Protein AF-A0A370UA89-F1 (afdb_monomer_lite)

Sequence (191 aa):
MSTHLAELIDRWETGAISFSEAEALINMLVREVKPLDIEKVSLSEAFKQARAARGETLDVAAKAIGVSKPHLHSIESGKSSNPAIKTVVQAAMHYGVSIEVLAGLKEMTGRVNPSVNTGCVVKLPSPENMQRVETGAVQFGDDWPGVFIRGDNAAHYSMAIDGLLRGEIDPIALGVLSGLNELLKSCDVRT

Secondary structure (DSSP, 8-state):
-HHHHHHHHHHHHTTSS-HHHHHHHHHHHHTTS---------HHHHHHHHHHHTT--HHHHHHHHTS-HHHHHHHHTTS-S---HHHHHHHHHHHT--HHHHTTSS---S-------TT--PPPPPPTTPPPPPSEEE--TTSPPEEE--HHHHHHHHHHHHHHHHT---HHHHHHHHHHHHHHHTT----

Foldseek 3Di:
DPPVVVVLVVCVVVVVDDPVRSVVVVVVVCVVVDPPPLPQQALLRLLVVLCVVVVHDLCRLCVQLVHDSVVNVCSNVVVCSDDDPSSLVSSCLVSLHDSCSSNSVDPPDDDRPRDPVVPDDDDDDDDPPDDDDAFAWDDDDPDQIDTDHDPVLVVLLVVLVVCVVVVHHDPVSVVSVVVVVVRGVVRPPVD

pLDDT: mean 82.56, std 15.32, range [36.06, 97.19]

Organism: NCBI:txid2213058

InterPro domains:
  IPR001387 Cro/C1-type, helix-turn-helix domain [PS50943] (47-102)
  IPR001387 Cro/C1-type, helix-turn-helix domain [SM00530] (46-102)
  IPR001387 Cro/C1-type, helix-turn-helix domain [cd00093] (44-102)
  IPR010982 Lambda repressor-like, DNA-binding domain superfamily [G3DSA:1.10.260.40] (36-107)
  IPR010982 Lambda repressor-like, DNA-binding domain superfamily [SSF47413] (41-105)

Structure (mmCIF, N/CA/C/O backbone):
data_AF-A0A370UA89-F1
#
_entry.id   AF-A0A370UA89-F1
#
loop_
_atom_site.group_PDB
_atom_site.id
_atom_site.type_symbol
_atom_site.label_atom_id
_atom_site.label_alt_id
_atom_site.label_comp_id
_atom_site.label_asym_id
_atom_site.label_entity_id
_atom_site.label_seq_id
_atom_site.pdbx_PDB_ins_code
_atom_site.Cartn_x
_atom_site.Cartn_y
_atom_site.Cartn_z
_atom_site.occupancy
_atom_site.B_iso_or_equiv
_atom_site.auth_seq_id
_atom_site.auth_comp_id
_atom_site.auth_asym_id
_atom_site.auth_atom_id
_atom_site.pdbx_PDB_model_num
ATOM 1 N N . MET A 1 1 ? 20.127 22.987 -13.422 1.00 52.62 1 MET A N 1
ATOM 2 C CA . MET A 1 1 ? 20.758 21.822 -12.758 1.00 52.62 1 MET A CA 1
ATOM 3 C C . MET A 1 1 ? 21.136 20.680 -13.704 1.00 52.62 1 MET A C 1
ATOM 5 O O . MET A 1 1 ? 22.113 20.012 -13.415 1.00 52.62 1 MET A O 1
ATOM 9 N N . SER A 1 2 ? 20.434 20.447 -14.823 1.00 58.06 2 SER A N 1
ATOM 10 C CA . SER A 1 2 ? 20.683 19.275 -15.690 1.00 58.06 2 SER A CA 1
ATOM 11 C C . SER A 1 2 ? 21.996 19.312 -16.502 1.00 58.06 2 SER A C 1
ATOM 13 O O . SER A 1 2 ? 22.599 18.263 -16.694 1.00 58.06 2 SER A O 1
ATOM 15 N N . THR A 1 3 ? 22.489 20.481 -16.926 1.00 72.12 3 THR A N 1
ATOM 16 C CA . THR A 1 3 ? 23.644 20.568 -17.848 1.00 72.12 3 THR A CA 1
ATOM 17 C C . THR A 1 3 ? 24.995 20.276 -17.186 1.00 72.12 3 THR A C 1
ATOM 19 O O . THR A 1 3 ? 25.830 19.599 -17.773 1.00 72.12 3 THR A O 1
ATOM 22 N N . HIS A 1 4 ? 25.203 20.720 -15.941 1.00 74.31 4 HIS A N 1
ATOM 23 C CA . HIS A 1 4 ? 26.483 20.524 -15.245 1.00 74.31 4 HIS A CA 1
ATOM 24 C C . HIS A 1 4 ? 26.730 19.081 -14.803 1.00 74.31 4 HIS A C 1
ATOM 26 O O . HIS A 1 4 ? 27.878 18.653 -14.772 1.00 74.31 4 HIS A O 1
ATOM 32 N N . LEU A 1 5 ? 25.676 18.324 -14.483 1.00 73.06 5 LEU A N 1
ATOM 33 C CA . LEU A 1 5 ? 25.814 16.906 -14.139 1.00 73.06 5 LEU A CA 1
ATOM 34 C C . LEU A 1 5 ? 26.168 16.066 -15.368 1.00 73.06 5 LEU A C 1
ATOM 36 O O . LEU A 1 5 ? 27.017 15.190 -15.266 1.00 73.06 5 LEU A O 1
ATOM 40 N N . ALA A 1 6 ? 25.578 16.372 -16.527 1.00 80.19 6 ALA A N 1
ATOM 41 C CA . ALA A 1 6 ? 25.897 15.684 -17.776 1.00 80.19 6 ALA A CA 1
ATOM 42 C C . ALA A 1 6 ? 27.368 15.883 -18.182 1.00 80.19 6 ALA A C 1
ATOM 44 O O . ALA A 1 6 ? 28.043 14.925 -18.539 1.00 80.19 6 ALA A O 1
ATOM 45 N N . GLU A 1 7 ? 27.886 17.106 -18.049 1.00 83.00 7 GLU A N 1
ATOM 46 C CA . GLU A 1 7 ? 29.290 17.422 -18.342 1.00 83.00 7 GLU A CA 1
ATOM 47 C C . GLU A 1 7 ? 30.267 16.754 -17.355 1.00 83.00 7 GLU A C 1
ATOM 49 O O . GLU A 1 7 ? 31.358 16.334 -17.731 1.00 83.00 7 GLU A O 1
ATOM 54 N N . LEU A 1 8 ? 29.878 16.616 -16.084 1.00 81.88 8 LEU A N 1
ATOM 55 C CA . LEU A 1 8 ? 30.673 15.914 -15.069 1.00 81.88 8 LEU A CA 1
ATOM 56 C C . LEU A 1 8 ? 30.735 14.404 -15.315 1.00 81.88 8 LEU A C 1
ATOM 58 O O . LEU A 1 8 ? 31.798 13.810 -15.143 1.00 81.88 8 LEU A O 1
ATOM 62 N N . ILE A 1 9 ? 29.612 13.806 -15.721 1.00 81.56 9 ILE A N 1
ATOM 63 C CA . ILE A 1 9 ? 29.522 12.382 -16.059 1.00 81.56 9 ILE A CA 1
ATOM 64 C C . ILE A 1 9 ? 30.395 12.081 -17.281 1.00 81.56 9 ILE A C 1
ATOM 66 O O . ILE A 1 9 ? 31.243 11.198 -17.201 1.00 81.56 9 ILE A O 1
ATOM 70 N N . ASP A 1 10 ? 30.287 12.875 -18.349 1.00 87.81 10 ASP A N 1
ATOM 71 C CA . ASP A 1 10 ? 31.101 12.717 -19.565 1.00 87.81 10 ASP A CA 1
ATOM 72 C C . ASP A 1 10 ? 32.611 12.812 -19.271 1.00 87.81 10 ASP A C 1
ATOM 74 O O . ASP A 1 10 ? 33.422 11.998 -19.720 1.00 87.81 10 ASP A O 1
ATOM 78 N N . ARG A 1 11 ? 33.011 13.758 -18.415 1.00 88.19 11 ARG A N 1
ATOM 79 C CA . ARG A 1 11 ? 34.411 13.911 -17.992 1.00 88.19 11 ARG A CA 1
ATOM 80 C C . ARG A 1 11 ? 34.915 12.755 -17.128 1.00 88.19 11 ARG A C 1
ATOM 82 O O . ARG A 1 11 ? 36.107 12.451 -17.169 1.00 88.19 11 ARG A O 1
ATOM 89 N N . TRP A 1 12 ? 34.050 12.128 -16.336 1.00 83.69 12 TRP A N 1
ATOM 90 C CA . TRP A 1 12 ? 34.411 10.942 -15.561 1.00 83.69 12 TRP A CA 1
ATOM 91 C C . TRP A 1 12 ? 34.522 9.701 -16.455 1.00 83.69 12 TRP A C 1
ATOM 93 O O . TRP A 1 12 ? 35.508 8.972 -16.360 1.00 83.69 12 TRP A O 1
ATOM 103 N N . GLU A 1 13 ? 33.580 9.506 -17.381 1.00 84.56 13 GLU A N 1
ATOM 104 C CA . GLU A 1 13 ? 33.569 8.382 -18.329 1.00 84.56 13 GLU A CA 1
ATOM 105 C C . GLU A 1 13 ? 34.758 8.415 -19.299 1.00 84.56 13 GLU A C 1
ATOM 107 O O . GLU A 1 13 ? 35.323 7.375 -19.637 1.00 84.56 13 GLU A O 1
ATOM 112 N N . THR A 1 14 ? 35.202 9.611 -19.692 1.00 89.94 14 THR A N 1
ATOM 113 C CA . THR A 1 14 ? 36.412 9.809 -20.509 1.00 89.94 14 THR A CA 1
ATOM 114 C C . THR A 1 14 ? 37.717 9.727 -19.705 1.00 89.94 14 THR A C 1
ATOM 116 O O . THR A 1 14 ? 38.801 9.819 -20.283 1.00 89.94 14 THR A O 1
ATOM 119 N N . GLY A 1 15 ? 37.642 9.552 -18.379 1.00 87.25 15 GLY A N 1
ATOM 120 C CA . GLY A 1 15 ? 38.803 9.498 -17.486 1.00 87.25 15 GLY A CA 1
ATOM 121 C C . GLY A 1 15 ? 39.525 10.838 -17.316 1.00 87.25 15 GLY A C 1
ATOM 122 O O . GLY A 1 15 ? 40.642 10.873 -16.801 1.00 87.25 15 GLY A O 1
ATOM 123 N N . ALA A 1 16 ? 38.907 11.943 -17.742 1.00 88.38 16 ALA A N 1
ATOM 124 C CA . ALA A 1 16 ? 39.470 13.288 -17.650 1.00 88.38 16 ALA A CA 1
ATOM 125 C C . ALA A 1 16 ? 39.501 13.833 -16.210 1.00 88.38 16 ALA A C 1
ATOM 127 O O . ALA A 1 16 ? 40.162 14.839 -15.951 1.00 88.38 16 ALA A O 1
ATOM 128 N N . ILE A 1 17 ? 38.782 13.191 -15.286 1.00 88.25 17 ILE A N 1
ATOM 129 C CA . ILE A 1 17 ? 38.827 13.456 -13.846 1.00 88.25 17 ILE A CA 1
ATOM 130 C C . ILE A 1 17 ? 38.858 12.140 -13.068 1.00 88.25 17 ILE A C 1
ATOM 132 O O . ILE A 1 17 ? 38.242 11.145 -13.454 1.00 88.25 17 ILE A O 1
ATOM 136 N N . SER A 1 18 ? 39.560 12.140 -11.942 1.00 89.12 18 SER A N 1
ATOM 137 C CA . SER A 1 18 ? 39.561 11.021 -11.001 1.00 89.12 18 SER A CA 1
ATOM 138 C C . SER A 1 18 ? 38.256 10.950 -10.202 1.00 89.12 18 SER A C 1
ATOM 140 O O . SER A 1 18 ? 37.532 11.936 -10.053 1.00 89.12 18 SER A O 1
ATOM 142 N N . PHE A 1 19 ? 37.975 9.783 -9.616 1.00 80.75 19 PHE A N 1
ATOM 143 C CA . PHE A 1 19 ? 36.816 9.592 -8.738 1.00 80.75 19 PHE A CA 1
ATOM 144 C C . PHE A 1 19 ? 36.805 10.583 -7.558 1.00 80.75 19 PHE A C 1
ATOM 146 O O . PHE A 1 19 ? 35.768 11.170 -7.265 1.00 80.75 19 PHE A O 1
ATOM 153 N N . SER A 1 20 ? 37.964 10.850 -6.942 1.00 80.19 20 SER A N 1
ATOM 154 C CA . SER A 1 20 ? 38.088 11.827 -5.849 1.00 80.19 20 SER A CA 1
ATOM 155 C C . SER A 1 20 ? 37.797 13.266 -6.287 1.00 80.19 20 SER A C 1
ATOM 157 O O . SER A 1 20 ? 37.260 14.053 -5.511 1.00 80.19 20 SER A O 1
ATOM 159 N N . GLU A 1 21 ? 38.130 13.625 -7.529 1.00 84.44 21 GLU A N 1
ATOM 160 C CA . GLU A 1 21 ? 37.831 14.951 -8.083 1.00 84.44 21 GLU A CA 1
ATOM 161 C C . GLU A 1 21 ? 36.351 15.084 -8.453 1.00 84.44 21 GLU A C 1
ATOM 163 O O . GLU A 1 21 ? 35.743 16.116 -8.168 1.00 84.44 21 GLU A O 1
ATOM 168 N N . ALA A 1 22 ? 35.749 14.034 -9.022 1.00 82.62 22 ALA A N 1
ATOM 169 C CA . ALA A 1 22 ? 34.313 13.983 -9.279 1.00 82.62 22 ALA A CA 1
ATOM 170 C C . ALA A 1 22 ? 33.512 14.099 -7.971 1.00 82.62 22 ALA A C 1
ATOM 172 O O . ALA A 1 22 ? 32.593 14.911 -7.880 1.00 82.62 22 ALA A O 1
ATOM 173 N N . GLU A 1 23 ? 33.909 13.365 -6.928 1.00 80.75 23 GLU A N 1
ATOM 174 C CA . GLU A 1 23 ? 33.292 13.421 -5.601 1.00 80.75 23 GLU A CA 1
ATOM 175 C C . GLU A 1 23 ? 33.421 14.816 -4.967 1.00 80.75 23 GLU A C 1
ATOM 177 O O . GLU A 1 23 ? 32.450 15.346 -4.422 1.00 80.75 23 GLU A O 1
ATOM 182 N N . ALA A 1 24 ? 34.584 15.465 -5.084 1.00 82.75 24 ALA A N 1
ATOM 183 C CA . ALA A 1 24 ? 34.781 16.828 -4.593 1.00 82.75 24 ALA A CA 1
ATOM 184 C C . ALA A 1 24 ? 33.897 17.853 -5.328 1.00 82.75 24 ALA A C 1
ATOM 186 O O . ALA A 1 24 ? 33.311 18.726 -4.686 1.00 82.75 24 ALA A O 1
ATOM 187 N N . LEU A 1 25 ? 33.763 17.736 -6.654 1.00 80.38 25 LEU A N 1
ATOM 188 C CA . LEU A 1 25 ? 32.932 18.623 -7.475 1.00 80.38 25 LEU A CA 1
ATOM 189 C C . LEU A 1 25 ? 31.437 18.411 -7.233 1.00 80.38 25 LEU A C 1
ATOM 191 O O . LEU A 1 25 ? 30.695 19.387 -7.129 1.00 80.38 25 LEU A O 1
ATOM 195 N N . ILE A 1 26 ? 31.001 17.160 -7.073 1.00 79.81 26 ILE A N 1
ATOM 196 C CA . ILE A 1 26 ? 29.630 16.823 -6.676 1.00 79.81 26 ILE A CA 1
ATOM 197 C C . ILE A 1 26 ? 29.342 17.410 -5.296 1.00 79.81 26 ILE A C 1
ATOM 199 O O . ILE A 1 26 ? 28.365 18.133 -5.136 1.00 79.81 26 ILE A O 1
ATOM 203 N N . ASN A 1 27 ? 30.221 17.196 -4.316 1.00 75.56 27 ASN A N 1
ATOM 204 C CA . ASN A 1 27 ? 30.057 17.762 -2.978 1.00 75.56 27 ASN A CA 1
ATOM 205 C C . ASN A 1 27 ? 30.076 19.298 -2.983 1.00 75.56 27 ASN A C 1
ATOM 207 O O . ASN A 1 27 ? 29.393 19.919 -2.175 1.00 75.56 27 ASN A O 1
ATOM 211 N N . MET A 1 28 ? 30.814 19.932 -3.896 1.00 75.56 28 MET A N 1
ATOM 212 C CA . MET A 1 28 ? 30.801 21.385 -4.079 1.00 75.56 28 MET A CA 1
ATOM 213 C C . MET A 1 28 ? 29.489 21.883 -4.706 1.00 75.56 28 MET A C 1
ATOM 215 O O . MET A 1 28 ? 28.940 22.873 -4.234 1.00 75.56 28 MET A O 1
ATOM 219 N N . LEU A 1 29 ? 28.957 21.189 -5.715 1.00 70.06 29 LEU A N 1
ATOM 220 C CA . LEU A 1 29 ? 27.660 21.496 -6.336 1.00 70.06 29 LEU A CA 1
ATOM 221 C C . LEU A 1 29 ? 26.487 21.248 -5.377 1.00 70.06 29 LEU A C 1
ATOM 223 O O . LEU A 1 29 ? 25.501 21.978 -5.390 1.00 70.06 29 LEU A O 1
ATOM 227 N N . VAL A 1 30 ? 26.606 20.237 -4.517 1.00 67.44 30 VAL A N 1
ATOM 228 C CA . VAL A 1 30 ? 25.610 19.883 -3.499 1.00 67.44 30 VAL A CA 1
ATOM 229 C C . VAL A 1 30 ? 25.671 20.829 -2.291 1.00 67.44 30 VAL A C 1
ATOM 231 O O . VAL A 1 30 ? 24.677 20.960 -1.585 1.00 67.44 30 VAL A O 1
ATOM 234 N N . ARG A 1 31 ? 26.771 21.566 -2.071 1.00 58.00 31 ARG A N 1
ATOM 235 C CA . ARG A 1 31 ? 26.919 22.523 -0.951 1.00 58.00 31 ARG A CA 1
ATOM 236 C C . ARG A 1 31 ? 25.995 23.751 -1.009 1.00 58.00 31 ARG A C 1
ATOM 238 O O . ARG A 1 31 ? 25.933 24.471 -0.016 1.00 58.00 31 ARG A O 1
ATOM 245 N N . GLU A 1 32 ? 25.246 23.976 -2.092 1.00 47.38 32 GLU A N 1
ATOM 246 C CA . GLU A 1 32 ? 24.123 24.936 -2.098 1.00 47.38 32 GLU A CA 1
ATOM 247 C C . GLU A 1 32 ? 22.795 24.346 -1.596 1.00 47.38 32 GLU A C 1
ATOM 249 O O . GLU A 1 32 ? 21.850 25.086 -1.315 1.00 47.38 32 GLU A O 1
ATOM 254 N N . VAL A 1 33 ? 22.715 23.030 -1.392 1.00 47.84 33 VAL A N 1
ATOM 255 C CA . VAL A 1 33 ? 21.629 22.432 -0.618 1.00 47.84 33 VAL A CA 1
ATOM 256 C C . VAL A 1 33 ? 22.020 22.582 0.843 1.00 47.84 33 VAL A C 1
ATOM 258 O O . VAL A 1 33 ? 22.776 21.775 1.388 1.00 47.84 33 VAL A O 1
ATOM 261 N N . LYS A 1 34 ? 21.529 23.655 1.479 1.00 40.66 34 LYS A N 1
ATOM 262 C CA . LYS A 1 34 ? 21.517 23.751 2.944 1.00 40.66 34 LYS A CA 1
ATOM 263 C C . LYS A 1 34 ? 21.097 22.380 3.491 1.00 40.66 34 LYS A C 1
ATOM 265 O O . LYS A 1 34 ? 20.083 21.863 3.011 1.00 40.66 34 LYS A O 1
ATOM 270 N N . PRO A 1 35 ? 21.826 21.783 4.454 1.00 36.38 35 PRO A N 1
ATOM 271 C CA . PRO A 1 35 ? 21.267 20.662 5.193 1.00 36.38 35 PRO A CA 1
ATOM 272 C C . PRO A 1 35 ? 19.891 21.123 5.662 1.00 36.38 35 PRO A C 1
ATOM 274 O O . PRO A 1 35 ? 19.780 22.220 6.210 1.00 36.38 35 PRO A O 1
ATOM 277 N N . LEU A 1 36 ? 18.846 20.368 5.317 1.00 36.06 36 LEU A N 1
ATOM 278 C CA . LEU A 1 36 ? 17.498 20.668 5.777 1.00 36.06 36 LEU A CA 1
ATOM 279 C C . LEU A 1 36 ? 17.596 20.753 7.297 1.00 36.06 36 LEU A C 1
ATOM 281 O O . LEU A 1 36 ? 17.824 19.740 7.961 1.00 36.06 36 LEU A O 1
ATOM 285 N N . ASP A 1 37 ? 17.499 21.971 7.828 1.00 40.72 37 ASP A N 1
ATOM 286 C CA . ASP A 1 37 ? 17.127 22.187 9.211 1.00 40.72 37 ASP A CA 1
ATOM 287 C C . ASP A 1 37 ? 15.786 21.471 9.334 1.00 40.72 37 ASP A C 1
ATOM 289 O O . ASP A 1 37 ? 14.768 21.975 8.864 1.00 40.72 37 ASP A O 1
ATOM 293 N N . ILE A 1 38 ? 15.811 20.230 9.830 1.00 40.78 38 ILE A N 1
ATOM 294 C CA . ILE A 1 38 ? 14.610 19.456 10.117 1.00 40.78 38 ILE A CA 1
ATOM 295 C C . ILE A 1 38 ? 13.901 20.280 11.180 1.00 40.78 38 ILE A C 1
ATOM 297 O O . ILE A 1 38 ? 14.239 20.197 12.366 1.00 40.78 38 ILE A O 1
ATOM 301 N N . GLU A 1 39 ? 12.978 21.139 10.757 1.00 47.38 39 GLU A N 1
ATOM 302 C CA . GLU A 1 39 ? 12.146 21.903 11.662 1.00 47.38 39 GLU A CA 1
ATOM 303 C C . GLU A 1 39 ? 11.204 20.882 12.290 1.00 47.38 39 GLU A C 1
ATOM 305 O O . GLU A 1 39 ? 10.161 20.509 11.757 1.00 47.38 39 GLU A O 1
ATOM 310 N N . LYS A 1 40 ? 11.697 20.304 13.385 1.00 55.59 40 LYS A N 1
ATOM 311 C CA . LYS A 1 40 ? 11.108 19.218 14.145 1.00 55.59 40 LYS A CA 1
ATOM 312 C C . LYS A 1 40 ? 9.685 19.621 14.519 1.00 55.59 40 LYS A C 1
ATOM 314 O O . LYS A 1 40 ? 9.484 20.357 15.485 1.00 55.59 40 LYS A O 1
ATOM 319 N N . VAL A 1 41 ? 8.700 19.179 13.739 1.00 70.25 41 VAL A N 1
ATOM 320 C CA . VAL A 1 41 ? 7.294 19.492 13.998 1.00 70.25 41 VAL A CA 1
ATOM 321 C C . VAL A 1 41 ? 6.971 18.978 15.398 1.00 70.25 41 VAL A C 1
ATOM 323 O O . VAL A 1 41 ? 7.212 17.814 15.709 1.00 70.25 41 VAL A O 1
ATOM 326 N N . SER A 1 42 ? 6.498 19.850 16.287 1.00 83.12 42 SER A N 1
ATOM 327 C CA . SER A 1 42 ? 6.201 19.450 17.663 1.00 83.12 42 SER A CA 1
ATOM 328 C C . SER A 1 42 ? 5.129 18.356 17.681 1.00 83.12 42 SER A C 1
ATOM 330 O O . SER A 1 42 ? 4.282 18.298 16.792 1.00 83.12 42 SER A O 1
ATOM 332 N N . LEU A 1 43 ? 5.115 17.506 18.714 1.00 84.75 43 LEU A N 1
ATOM 333 C CA . LEU A 1 43 ? 4.122 16.428 18.838 1.00 84.75 43 LEU A CA 1
ATOM 334 C C . LEU A 1 43 ? 2.682 16.947 18.682 1.00 84.75 43 LEU A C 1
ATOM 336 O O . LEU A 1 43 ? 1.859 16.329 18.012 1.00 84.75 43 LEU A O 1
ATOM 340 N N . SER A 1 44 ? 2.383 18.112 19.258 1.00 87.81 44 SER A N 1
ATOM 341 C CA . SER A 1 44 ? 1.077 18.763 19.133 1.00 87.81 44 SER A CA 1
ATOM 342 C C . SER A 1 44 ? 0.722 19.100 17.686 1.00 87.81 44 SER A C 1
ATOM 344 O O . SER A 1 44 ? -0.405 18.865 17.247 1.00 87.81 44 SER A O 1
ATOM 346 N N . GLU A 1 45 ? 1.692 19.615 16.933 1.00 87.31 45 GLU A N 1
ATOM 347 C CA . GLU A 1 45 ? 1.495 19.997 15.541 1.00 87.31 45 GLU A CA 1
ATOM 348 C C . GLU A 1 45 ? 1.421 18.756 14.637 1.00 87.31 45 GLU A C 1
ATOM 350 O O . GLU A 1 45 ? 0.570 18.701 13.754 1.00 87.31 45 GLU A O 1
ATOM 355 N N . ALA A 1 46 ? 2.189 17.700 14.927 1.00 86.94 46 ALA A N 1
ATOM 356 C CA . ALA A 1 46 ? 2.115 16.432 14.203 1.00 86.94 46 ALA A CA 1
ATOM 357 C C . ALA A 1 46 ? 0.728 15.775 14.327 1.00 86.94 46 ALA A C 1
ATOM 359 O O . ALA A 1 46 ? 0.155 15.339 13.328 1.00 86.94 46 ALA A O 1
ATOM 360 N N . PHE A 1 47 ? 0.134 15.765 15.528 1.00 90.12 47 PHE A N 1
ATOM 361 C CA . PHE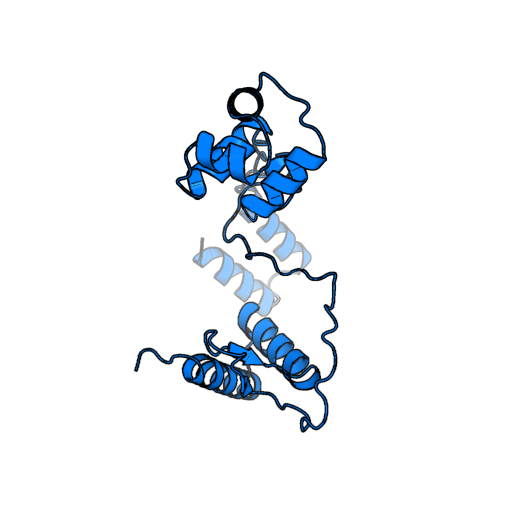 A 1 47 ? -1.239 15.283 15.735 1.00 90.12 47 PHE A CA 1
ATOM 362 C C . PHE A 1 47 ? -2.261 16.094 14.930 1.00 90.12 47 PHE A C 1
ATOM 364 O O . PHE A 1 47 ? -3.147 15.529 14.284 1.00 90.12 47 PHE A O 1
ATOM 371 N N . LYS A 1 48 ? -2.122 17.421 14.950 1.00 90.56 48 LYS A N 1
ATOM 372 C CA . LYS A 1 48 ? -3.025 18.341 14.260 1.00 90.56 48 LYS A CA 1
ATOM 373 C C . LYS A 1 48 ? -2.939 18.190 12.741 1.00 90.56 48 LYS A C 1
ATOM 375 O O . LYS A 1 48 ? -3.974 18.131 12.077 1.00 90.56 48 LYS A O 1
ATOM 380 N N . GLN A 1 49 ? -1.728 18.091 12.197 1.00 86.88 49 GLN A N 1
ATOM 381 C CA . GLN A 1 49 ? -1.497 17.898 10.768 1.00 86.88 49 GLN A CA 1
ATOM 382 C C . GLN A 1 49 ? -1.990 16.529 10.295 1.00 86.88 49 GLN A C 1
ATOM 384 O O . GLN A 1 49 ? -2.678 16.459 9.279 1.00 86.88 49 GLN A O 1
ATOM 389 N N . ALA A 1 50 ? -1.723 15.457 11.049 1.00 86.50 50 ALA A N 1
ATOM 390 C CA . ALA A 1 50 ? -2.194 14.112 10.715 1.00 86.50 50 ALA A CA 1
ATOM 391 C C . ALA A 1 50 ? -3.731 14.031 10.665 1.00 86.50 50 ALA A C 1
ATOM 393 O O . ALA A 1 50 ? -4.299 13.451 9.737 1.00 86.50 50 ALA A O 1
ATOM 394 N N . ARG A 1 51 ? -4.422 14.689 11.607 1.00 91.69 51 ARG A N 1
ATOM 395 C CA . ARG A 1 51 ? -5.887 14.801 11.586 1.00 91.69 51 ARG A CA 1
ATOM 396 C C . ARG A 1 51 ? -6.390 15.624 10.398 1.00 91.69 51 ARG A C 1
ATOM 398 O O . ARG A 1 51 ? -7.341 15.220 9.727 1.00 91.69 51 ARG A O 1
ATOM 405 N N . ALA A 1 52 ? -5.765 16.775 10.137 1.00 86.81 52 ALA A N 1
ATOM 406 C CA . ALA A 1 52 ? -6.140 17.663 9.036 1.00 86.81 52 ALA A CA 1
ATOM 407 C C . ALA A 1 52 ? -5.959 16.996 7.664 1.00 86.81 52 ALA A C 1
ATOM 409 O O . ALA A 1 52 ? -6.829 17.138 6.808 1.00 86.81 52 ALA A O 1
ATOM 410 N N . ALA A 1 53 ? -4.898 16.204 7.482 1.00 81.62 53 ALA A N 1
ATOM 411 C CA . ALA A 1 53 ? -4.643 15.444 6.258 1.00 81.62 53 ALA A CA 1
ATOM 412 C C . ALA A 1 53 ? -5.753 14.427 5.936 1.00 81.62 53 ALA A C 1
ATOM 414 O O . ALA A 1 53 ? -5.991 14.122 4.770 1.00 81.62 53 ALA A O 1
ATOM 415 N N . ARG A 1 54 ? -6.468 13.936 6.955 1.00 80.88 54 ARG A N 1
ATOM 416 C CA . ARG A 1 54 ? -7.631 13.048 6.798 1.00 80.88 54 ARG A CA 1
ATOM 417 C C . ARG A 1 54 ? -8.970 13.782 6.714 1.00 80.88 54 ARG A C 1
ATOM 419 O O . ARG A 1 54 ? -9.999 13.138 6.539 1.00 80.88 54 ARG A O 1
ATOM 426 N N . GLY A 1 55 ? -8.983 15.107 6.861 1.00 86.56 55 GLY A N 1
ATOM 427 C CA . GLY A 1 55 ? -10.216 15.899 6.874 1.00 86.56 55 GLY A CA 1
ATOM 428 C C . GLY A 1 55 ? -11.127 15.610 8.073 1.00 86.56 55 GLY A C 1
ATOM 429 O O . GLY A 1 55 ? -12.325 15.880 8.018 1.00 86.56 55 GLY A O 1
ATOM 430 N N . GLU A 1 56 ? -10.590 15.049 9.160 1.00 90.56 56 GLU A N 1
ATOM 431 C CA . GLU A 1 56 ? -11.391 14.627 10.308 1.00 90.56 56 GLU A CA 1
ATOM 432 C C . GLU A 1 56 ? -11.615 15.758 11.318 1.00 90.56 56 GLU A C 1
ATOM 434 O O . GLU A 1 56 ? -10.733 16.571 11.625 1.00 90.56 56 GLU A O 1
ATOM 439 N N . THR A 1 57 ? -12.809 15.775 11.911 1.00 95.56 57 THR A N 1
ATOM 440 C CA . THR A 1 57 ? -13.088 16.643 13.055 1.00 95.56 57 THR A CA 1
ATOM 441 C C . THR A 1 57 ? -12.433 16.088 14.320 1.00 95.56 57 THR A C 1
ATOM 443 O O . THR A 1 57 ? -12.159 14.894 14.441 1.00 95.56 57 THR A O 1
ATOM 446 N N . LEU A 1 58 ? -12.208 16.959 15.303 1.00 93.75 58 LEU A N 1
ATOM 447 C CA . LEU A 1 58 ? -11.581 16.583 16.574 1.00 93.75 58 LEU A CA 1
ATOM 448 C C . LEU A 1 58 ? -12.401 15.532 17.347 1.00 93.75 58 LEU A C 1
ATOM 450 O O . LEU A 1 58 ? -11.842 14.716 18.069 1.00 93.75 58 LEU A O 1
ATOM 454 N N . ASP A 1 59 ? -13.723 15.529 17.172 1.00 93.94 59 ASP A N 1
ATOM 455 C CA . ASP A 1 59 ? -14.621 14.557 17.802 1.00 93.94 59 ASP A CA 1
ATOM 456 C C . ASP A 1 59 ? -14.482 13.153 17.190 1.00 93.94 59 ASP A C 1
ATOM 458 O O . ASP A 1 59 ? -14.326 12.168 17.913 1.00 93.94 59 ASP A O 1
ATOM 462 N N . VAL A 1 60 ? -14.444 13.080 15.854 1.00 94.19 60 VAL A N 1
ATOM 463 C CA . VAL A 1 60 ? -14.250 11.827 15.108 1.00 94.19 60 VAL A CA 1
ATOM 464 C C . VAL A 1 60 ? -12.903 11.199 15.462 1.00 94.19 60 VAL A C 1
ATOM 466 O O . VAL A 1 60 ? -12.851 10.027 15.836 1.00 94.19 60 VAL A O 1
ATOM 469 N N . ALA A 1 61 ? -11.834 11.996 15.433 1.00 93.62 61 ALA A N 1
ATOM 470 C CA . ALA A 1 61 ? -10.492 11.530 15.761 1.00 93.62 61 ALA A CA 1
ATOM 471 C C . ALA A 1 61 ? -10.375 11.073 17.225 1.00 93.62 61 ALA A C 1
ATOM 473 O O . ALA A 1 61 ? -9.809 10.017 17.502 1.00 93.62 61 ALA A O 1
ATOM 474 N N . ALA A 1 62 ? -10.954 11.816 18.176 1.00 95.88 62 ALA A N 1
ATOM 475 C CA . ALA A 1 62 ? -10.915 11.445 19.591 1.00 95.88 62 ALA A CA 1
ATOM 476 C C . ALA A 1 62 ? -11.594 10.092 19.843 1.00 95.88 62 ALA A C 1
ATOM 478 O O . ALA A 1 62 ? -11.028 9.228 20.520 1.00 95.88 62 ALA A O 1
ATOM 479 N N . LYS A 1 63 ? -12.769 9.878 19.237 1.00 95.19 63 LYS A N 1
ATOM 480 C CA . LYS A 1 63 ? -13.502 8.613 19.331 1.00 95.19 63 LYS A CA 1
ATOM 481 C C . LYS A 1 63 ? -12.715 7.449 18.725 1.00 95.19 63 LYS A C 1
ATOM 483 O O . LYS A 1 63 ? -12.681 6.382 19.329 1.00 95.19 63 LYS A O 1
ATOM 488 N N . ALA A 1 64 ? -12.072 7.658 17.576 1.00 91.44 64 ALA A N 1
ATOM 489 C CA . ALA A 1 64 ? -11.289 6.626 16.898 1.00 91.44 64 ALA A CA 1
ATOM 490 C C . ALA A 1 64 ? -10.011 6.238 17.664 1.00 91.44 64 ALA A C 1
ATOM 492 O O . ALA A 1 64 ? -9.703 5.059 17.794 1.00 91.44 64 ALA A O 1
ATOM 493 N N . ILE A 1 65 ? -9.308 7.219 18.239 1.00 93.56 65 ILE A N 1
ATOM 494 C CA . ILE A 1 65 ? -8.087 7.002 19.038 1.00 93.56 65 ILE A CA 1
ATOM 495 C C . ILE A 1 65 ? -8.417 6.426 20.432 1.00 93.56 65 ILE A C 1
ATOM 497 O O . ILE A 1 65 ? -7.550 5.874 21.113 1.00 93.56 65 ILE A O 1
ATOM 501 N N . GLY A 1 66 ? -9.674 6.539 20.873 1.00 93.19 66 GLY A N 1
ATOM 502 C CA . GLY A 1 66 ? -10.125 6.070 22.183 1.00 93.19 66 GLY A CA 1
ATOM 503 C C . GLY A 1 66 ? -9.770 7.027 23.323 1.00 93.19 66 GLY A C 1
ATOM 504 O O . GLY A 1 66 ? -9.487 6.587 24.438 1.00 93.19 66 GLY A O 1
ATOM 505 N N . VAL A 1 67 ? -9.771 8.336 23.054 1.00 94.00 67 VAL A N 1
ATOM 506 C CA . VAL A 1 67 ? -9.531 9.400 24.043 1.00 94.00 67 VAL A CA 1
ATOM 507 C C . VAL A 1 67 ? -10.705 10.372 24.111 1.00 94.00 67 VAL A C 1
ATOM 509 O O . VAL A 1 67 ? -11.530 10.451 23.206 1.00 94.00 67 VAL A O 1
ATOM 512 N N . SER A 1 68 ? -10.797 11.153 25.190 1.00 95.06 68 SER A N 1
ATOM 513 C CA . SER A 1 68 ? -11.813 12.203 25.265 1.00 95.06 68 SER A CA 1
ATOM 514 C C . SER A 1 68 ? -11.459 13.373 24.339 1.00 95.06 68 SER A C 1
ATOM 516 O O . SER A 1 68 ? -10.292 13.743 24.193 1.00 95.06 68 SER A O 1
ATOM 518 N N . LYS A 1 69 ? -12.474 14.007 23.741 1.00 94.81 69 LYS A N 1
ATOM 519 C CA . LYS A 1 69 ? -12.312 15.208 22.904 1.00 94.81 69 LYS A CA 1
ATOM 520 C C . LYS A 1 69 ? -11.506 16.326 23.600 1.00 94.81 69 LYS A C 1
ATOM 522 O O . LYS A 1 69 ? -10.595 16.863 22.970 1.00 94.81 69 LYS A O 1
ATOM 527 N N . PRO A 1 70 ? -11.742 16.658 24.890 1.00 94.19 70 PRO A N 1
ATOM 528 C CA . PRO A 1 70 ? -10.910 17.632 25.601 1.00 94.19 70 PRO A CA 1
ATOM 529 C C . PRO A 1 70 ? -9.448 17.194 25.738 1.00 94.19 70 PRO A C 1
ATOM 531 O O . PRO A 1 70 ? -8.550 18.032 25.671 1.00 94.19 70 PRO A O 1
ATOM 534 N N . HIS A 1 71 ? -9.197 15.891 25.908 1.00 91.81 71 HIS A N 1
ATOM 535 C CA . HIS A 1 71 ? -7.843 15.358 26.009 1.00 91.81 71 HIS A CA 1
ATOM 536 C C . HIS A 1 71 ? -7.097 15.467 24.676 1.00 91.81 71 HIS A C 1
ATOM 538 O O . HIS A 1 71 ? -5.989 15.997 24.661 1.00 91.81 71 HIS A O 1
ATOM 544 N N . LEU A 1 72 ? -7.725 15.085 23.556 1.00 93.50 72 LEU A N 1
ATOM 545 C CA . LEU A 1 72 ? -7.126 15.248 22.226 1.00 93.50 72 LEU A CA 1
ATOM 546 C C . LEU A 1 72 ? -6.825 16.722 21.911 1.00 93.50 72 LEU A C 1
ATOM 548 O O . LEU A 1 72 ? -5.734 17.046 21.455 1.00 93.50 72 LEU A O 1
ATOM 552 N N . HIS A 1 73 ? -7.745 17.635 22.235 1.00 94.44 73 HIS A N 1
ATOM 553 C CA . HIS A 1 73 ? -7.516 19.072 22.059 1.00 94.44 73 HIS A CA 1
ATOM 554 C C . HIS A 1 73 ? -6.355 19.591 22.925 1.00 94.44 73 HIS A C 1
ATOM 556 O O . HIS A 1 73 ? -5.575 20.434 22.484 1.00 94.44 73 HIS A O 1
ATOM 562 N N . SER A 1 74 ? -6.211 19.099 24.161 1.00 92.94 74 SER A N 1
ATOM 563 C CA . SER A 1 74 ? -5.080 19.447 25.034 1.00 92.94 74 SER A CA 1
ATOM 564 C C . SER A 1 74 ? -3.734 19.004 24.443 1.00 92.94 74 SER A C 1
ATOM 566 O O . SER A 1 74 ? -2.749 19.733 24.554 1.00 92.94 74 SER A O 1
ATOM 568 N N . ILE A 1 75 ? -3.704 17.853 23.762 1.00 92.44 75 ILE A N 1
ATOM 569 C CA . ILE A 1 75 ? -2.526 17.364 23.033 1.00 92.44 75 ILE A CA 1
ATOM 570 C C . ILE A 1 75 ? -2.244 18.259 21.815 1.00 92.44 75 ILE A C 1
ATOM 572 O O . ILE A 1 75 ? -1.146 18.794 21.706 1.00 92.44 75 ILE A O 1
ATOM 576 N N . GLU A 1 76 ? -3.231 18.499 20.940 1.00 92.38 76 GLU A N 1
ATOM 577 C CA . GLU A 1 76 ? -3.062 19.319 19.719 1.00 92.38 76 GLU A CA 1
ATOM 578 C C . GLU A 1 76 ? -2.710 20.788 20.002 1.00 92.38 76 GLU A C 1
ATOM 580 O O . GLU A 1 76 ? -2.092 21.455 19.178 1.00 92.38 76 GLU A O 1
ATOM 585 N N . SER A 1 77 ? -3.089 21.307 21.171 1.00 90.88 77 SER A N 1
ATOM 586 C CA . SER A 1 77 ? -2.742 22.667 21.610 1.00 90.88 77 SER A CA 1
ATOM 587 C C . SER A 1 77 ? -1.414 22.756 22.369 1.00 90.88 77 SER A C 1
ATOM 589 O O . SER A 1 77 ? -1.050 23.841 22.819 1.00 90.88 77 SER A O 1
ATOM 591 N N . GLY A 1 78 ? -0.705 21.637 22.555 1.00 87.00 78 GLY A N 1
ATOM 592 C CA . GLY A 1 78 ? 0.571 21.590 23.278 1.00 87.00 78 GLY A CA 1
ATOM 593 C C . GLY A 1 78 ? 0.452 21.758 24.797 1.00 87.00 78 GLY A C 1
ATOM 594 O O . GLY A 1 78 ? 1.467 21.849 25.480 1.00 87.00 78 GLY A O 1
ATOM 595 N N . LYS A 1 79 ? -0.771 21.775 25.349 1.00 81.94 79 LYS A N 1
ATOM 596 C CA . LYS A 1 79 ? -1.023 21.856 26.800 1.00 81.94 79 LYS A CA 1
ATOM 597 C C . LYS A 1 79 ? -0.752 20.535 27.518 1.00 81.94 79 LYS A C 1
ATOM 599 O O . LYS A 1 79 ? -0.487 20.533 28.717 1.00 81.94 79 LYS A O 1
ATOM 604 N N . SER A 1 80 ? -0.819 19.417 26.798 1.00 76.75 80 SER A N 1
ATOM 605 C CA . SER A 1 80 ? -0.436 18.094 27.282 1.00 76.75 80 SER A CA 1
ATOM 606 C C . SER A 1 80 ? 0.723 17.557 26.447 1.00 76.75 80 SER A C 1
ATOM 608 O O . SER A 1 80 ? 0.527 16.919 25.417 1.00 76.75 80 SER A O 1
ATOM 610 N N . SER A 1 81 ? 1.947 17.827 26.902 1.00 64.62 81 SER A N 1
ATOM 611 C CA . SER A 1 81 ? 3.189 17.417 26.228 1.00 64.62 81 SER A CA 1
ATOM 612 C C . SER A 1 81 ? 3.546 15.941 26.441 1.00 64.62 81 SER A C 1
ATOM 614 O O . SER A 1 81 ? 4.522 15.464 25.871 1.00 64.62 81 SER A O 1
ATOM 616 N N . ASN A 1 82 ? 2.786 15.226 27.278 1.00 78.69 82 ASN A N 1
ATOM 617 C CA . ASN A 1 82 ? 3.065 13.844 27.660 1.00 78.69 82 ASN A CA 1
ATOM 618 C C . ASN A 1 82 ? 1.809 12.960 27.538 1.00 78.69 82 ASN A C 1
ATOM 620 O O . ASN A 1 82 ? 1.215 12.580 28.554 1.00 78.69 82 ASN A O 1
ATOM 624 N N . PRO A 1 83 ? 1.346 12.671 26.309 1.00 84.56 83 PRO A N 1
ATOM 625 C CA . PRO A 1 83 ? 0.297 11.684 26.098 1.00 84.56 83 PRO A CA 1
ATOM 626 C C . PRO A 1 83 ? 0.785 10.290 26.509 1.00 84.56 83 PRO A C 1
ATOM 628 O O . PRO A 1 83 ? 1.959 9.950 26.365 1.00 84.56 83 PRO A O 1
ATOM 631 N N . ALA A 1 84 ? -0.131 9.443 26.980 1.00 88.75 84 ALA A N 1
ATOM 632 C CA . ALA A 1 84 ? 0.195 8.042 27.222 1.00 88.75 84 ALA A CA 1
ATOM 633 C C . ALA A 1 84 ? 0.682 7.374 25.923 1.00 88.75 84 ALA A C 1
ATOM 635 O O . ALA A 1 84 ? 0.128 7.627 24.852 1.00 88.75 84 ALA A O 1
ATOM 636 N N . ILE A 1 85 ? 1.652 6.457 26.020 1.00 88.31 85 ILE A N 1
ATOM 637 C CA . ILE A 1 85 ? 2.183 5.707 24.862 1.00 88.31 85 ILE A CA 1
ATOM 638 C C . ILE A 1 85 ? 1.045 5.057 24.065 1.00 88.31 85 ILE A C 1
ATOM 640 O O . ILE A 1 85 ? 1.027 5.121 22.840 1.00 88.31 85 ILE A O 1
ATOM 644 N N . LYS A 1 86 ? 0.039 4.508 24.762 1.00 91.12 86 LYS A N 1
ATOM 645 C CA . LYS A 1 86 ? -1.165 3.942 24.141 1.00 91.12 86 LYS A CA 1
ATOM 646 C C . LYS A 1 86 ? -1.859 4.940 23.206 1.00 91.12 86 LYS A C 1
ATOM 648 O O . LYS A 1 86 ? -2.234 4.555 22.108 1.00 91.12 86 LYS A O 1
ATOM 653 N N . THR A 1 87 ? -1.999 6.200 23.611 1.00 91.88 87 THR A N 1
ATOM 654 C CA . THR A 1 87 ? -2.618 7.257 22.796 1.00 91.88 87 THR A CA 1
ATOM 655 C C . THR A 1 87 ? -1.810 7.531 21.533 1.00 91.88 87 THR A C 1
ATOM 657 O O . THR A 1 87 ? -2.389 7.641 20.458 1.00 91.88 87 THR A O 1
ATOM 660 N N . VAL A 1 88 ? -0.480 7.599 21.644 1.00 90.88 88 VAL A N 1
ATOM 661 C CA . VAL A 1 88 ? 0.409 7.822 20.490 1.00 90.88 88 VAL A CA 1
ATOM 662 C C . VAL A 1 88 ? 0.331 6.655 19.509 1.00 90.88 88 VAL A C 1
ATOM 664 O O . VAL A 1 88 ? 0.198 6.874 18.310 1.00 90.88 88 VAL A O 1
ATOM 667 N N . VAL A 1 89 ? 0.338 5.417 20.009 1.00 90.06 89 VAL A N 1
ATOM 668 C CA . VAL A 1 89 ? 0.205 4.212 19.176 1.00 90.06 89 VAL A CA 1
ATOM 669 C C . VAL A 1 89 ? -1.154 4.168 18.475 1.00 90.06 89 VAL A C 1
ATOM 671 O O . VAL A 1 89 ? -1.209 3.952 17.269 1.00 90.06 89 VAL A O 1
ATOM 674 N N . GLN A 1 90 ? -2.251 4.413 19.198 1.00 92.12 90 GLN A N 1
ATOM 675 C CA . GLN A 1 90 ? -3.595 4.429 18.606 1.00 92.12 90 GLN A CA 1
ATOM 676 C C . GLN A 1 90 ? -3.748 5.551 17.572 1.00 92.12 90 GLN A C 1
ATOM 678 O O . GLN A 1 90 ? -4.342 5.333 16.522 1.00 92.12 90 GLN A O 1
ATOM 683 N N . ALA A 1 91 ? -3.155 6.722 17.817 1.00 90.25 91 ALA A N 1
ATOM 684 C CA . ALA A 1 91 ? -3.112 7.808 16.843 1.00 90.25 91 ALA A CA 1
ATOM 685 C C . ALA A 1 91 ? -2.297 7.438 15.595 1.00 90.25 91 ALA A C 1
ATOM 687 O O . ALA A 1 91 ? -2.755 7.693 14.486 1.00 90.25 91 ALA A O 1
ATOM 688 N N . ALA A 1 92 ? -1.134 6.796 15.750 1.00 90.38 92 ALA A N 1
ATOM 689 C CA . ALA A 1 92 ? -0.307 6.340 14.629 1.00 90.38 92 ALA A CA 1
ATOM 690 C C . ALA A 1 92 ? -1.074 5.348 13.748 1.00 90.38 92 ALA A C 1
ATOM 692 O O . ALA A 1 92 ? -1.143 5.516 12.532 1.00 90.38 92 ALA A O 1
ATOM 693 N N . MET A 1 93 ? -1.716 4.360 14.377 1.00 85.38 93 MET A N 1
ATOM 694 C CA . MET A 1 93 ? -2.541 3.368 13.687 1.00 85.38 93 MET A CA 1
ATOM 695 C C . MET A 1 93 ? -3.733 4.012 12.977 1.00 85.38 93 MET A C 1
ATOM 697 O O . MET A 1 93 ? -3.975 3.721 11.809 1.00 85.38 93 MET A O 1
ATOM 701 N N . HIS A 1 94 ? -4.455 4.902 13.662 1.00 88.88 94 HIS A N 1
ATOM 702 C CA . HIS A 1 94 ? -5.632 5.572 13.111 1.00 88.88 94 HIS A CA 1
ATOM 703 C C . HIS A 1 94 ? -5.273 6.475 11.927 1.00 88.88 94 HIS A C 1
ATOM 705 O O . HIS A 1 94 ? -5.912 6.420 10.879 1.00 88.88 94 HIS A O 1
ATOM 711 N N . TYR A 1 95 ? -4.216 7.275 12.056 1.00 86.19 95 TYR A N 1
ATOM 712 C CA . TYR A 1 95 ? -3.788 8.194 11.004 1.00 86.19 95 TYR A CA 1
ATOM 713 C C . TYR A 1 95 ? -2.960 7.525 9.899 1.00 86.19 95 TYR A C 1
ATOM 715 O O . TYR A 1 95 ? -2.761 8.128 8.847 1.00 86.19 95 TYR A O 1
ATOM 723 N N . GLY A 1 96 ? -2.506 6.287 10.105 1.00 78.62 96 GLY A N 1
ATOM 724 C CA . GLY A 1 96 ? -1.641 5.567 9.171 1.00 78.62 96 GLY A CA 1
ATOM 725 C C . GLY A 1 96 ? -0.212 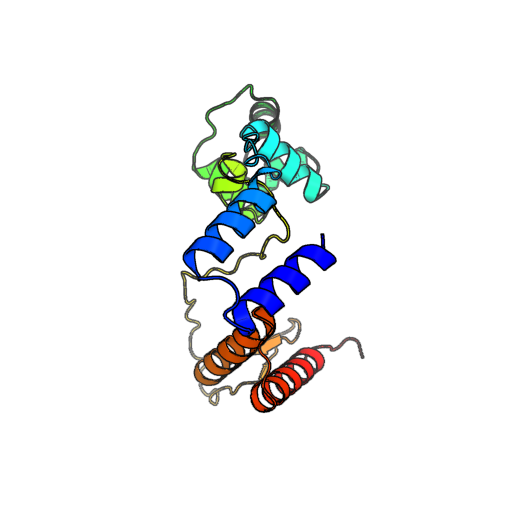6.114 9.118 1.00 78.62 96 GLY A C 1
ATOM 726 O O . GLY A 1 96 ? 0.498 5.881 8.150 1.00 78.62 96 GLY A O 1
ATOM 727 N N . VAL A 1 97 ? 0.236 6.855 10.128 1.00 83.38 97 VAL A N 1
ATOM 728 C CA . VAL A 1 97 ? 1.585 7.442 10.157 1.00 83.38 97 VAL A CA 1
ATOM 729 C C . VAL A 1 97 ? 2.498 6.659 11.096 1.00 83.38 97 VAL A C 1
ATOM 731 O O . VAL A 1 97 ? 2.046 6.042 12.057 1.00 83.38 97 VAL A O 1
ATOM 734 N N . SER A 1 98 ? 3.806 6.698 10.845 1.00 83.94 98 SER A N 1
ATOM 735 C CA . SER A 1 98 ? 4.795 6.119 11.761 1.00 83.94 98 SER A CA 1
ATOM 736 C C . SER A 1 98 ? 4.843 6.880 13.095 1.00 83.94 98 SER A C 1
ATOM 738 O O . SER A 1 98 ? 4.587 8.087 13.130 1.00 83.94 98 SER A O 1
ATOM 740 N N . ILE A 1 99 ? 5.224 6.206 14.183 1.00 86.94 99 ILE A N 1
ATOM 741 C CA . ILE A 1 99 ? 5.341 6.828 15.515 1.00 86.94 99 ILE A CA 1
ATOM 742 C C . ILE A 1 99 ? 6.386 7.950 15.500 1.00 86.94 99 ILE A C 1
ATOM 744 O O . ILE A 1 99 ? 6.199 8.973 16.150 1.00 86.94 99 ILE A O 1
ATOM 748 N N . GLU A 1 100 ? 7.445 7.799 14.711 1.00 83.88 100 GLU A N 1
ATOM 749 C CA . GLU A 1 100 ? 8.492 8.795 14.504 1.00 83.88 100 GLU A CA 1
ATOM 750 C C . GLU A 1 100 ? 7.925 10.102 13.944 1.00 83.88 100 GLU A C 1
ATOM 752 O O . GLU A 1 100 ? 8.335 11.175 14.375 1.00 83.88 100 GLU A O 1
ATOM 757 N N . VAL A 1 101 ? 6.940 10.023 13.045 1.00 81.88 101 VAL A N 1
ATOM 758 C CA . VAL A 1 101 ? 6.245 11.202 12.501 1.00 81.88 101 VAL A CA 1
ATOM 759 C C . VAL A 1 101 ? 5.396 11.873 13.585 1.00 81.88 101 VAL A C 1
ATOM 761 O O . VAL A 1 101 ? 5.485 13.085 13.755 1.00 81.88 101 VAL A O 1
ATOM 764 N N . LEU A 1 102 ? 4.642 11.115 14.395 1.00 83.62 102 LEU A N 1
ATOM 765 C CA . LEU A 1 102 ? 3.861 11.700 15.502 1.00 83.62 102 LEU A CA 1
ATOM 766 C C . LEU A 1 102 ? 4.720 12.270 16.632 1.00 83.62 102 LEU A C 1
ATOM 768 O O . LEU A 1 102 ? 4.321 13.231 17.285 1.00 83.62 102 LEU A O 1
ATOM 772 N N . ALA A 1 103 ? 5.891 11.689 16.873 1.00 82.69 103 ALA A N 1
ATOM 773 C CA . ALA A 1 103 ? 6.856 12.183 17.846 1.00 82.69 103 ALA A CA 1
ATOM 774 C C . ALA A 1 103 ? 7.669 13.383 17.321 1.00 82.69 103 ALA A C 1
ATOM 776 O O . ALA A 1 103 ? 8.545 13.885 18.030 1.00 82.69 103 ALA A O 1
ATOM 777 N N . GLY A 1 104 ? 7.413 13.826 16.083 1.00 74.44 104 GLY A N 1
ATOM 778 C CA . GLY A 1 104 ? 8.145 14.915 15.447 1.00 74.44 104 GLY A CA 1
ATOM 779 C C . GLY A 1 104 ? 9.575 14.551 15.057 1.00 74.44 104 GLY A C 1
ATOM 780 O O . GLY A 1 104 ? 10.370 15.427 14.763 1.00 74.44 104 GLY A O 1
ATOM 781 N N . LEU A 1 105 ? 9.957 13.276 15.103 1.00 75.75 105 LEU A N 1
ATOM 782 C CA . LEU A 1 105 ? 11.314 12.809 14.811 1.00 75.75 105 LEU A CA 1
ATOM 783 C C . LEU A 1 105 ? 11.601 12.719 13.305 1.00 75.75 105 LEU A C 1
ATOM 785 O O . LEU A 1 105 ? 12.765 12.629 12.922 1.00 75.75 105 LEU A O 1
ATOM 789 N N . LYS A 1 106 ? 10.563 12.731 12.461 1.00 72.69 106 LYS A N 1
ATOM 790 C CA . LYS A 1 106 ? 10.666 12.664 11.000 1.00 72.69 106 LYS A CA 1
ATOM 791 C C . LYS A 1 106 ? 9.594 13.538 10.354 1.00 72.69 106 LYS A C 1
ATOM 793 O O . LYS A 1 106 ? 8.478 13.617 10.862 1.00 72.69 106 LYS A O 1
ATOM 798 N N . GLU A 1 107 ? 9.921 14.158 9.224 1.00 64.44 107 GLU A N 1
ATOM 799 C CA . GLU A 1 107 ? 8.932 14.884 8.431 1.00 64.44 107 GLU A CA 1
ATOM 800 C C . GLU A 1 107 ? 7.863 13.951 7.855 1.00 64.44 107 GLU A C 1
ATOM 802 O O . GLU A 1 107 ? 8.120 12.785 7.538 1.00 64.44 107 GLU A O 1
ATOM 807 N N . MET A 1 108 ? 6.658 14.494 7.675 1.00 59.50 108 MET A N 1
ATOM 808 C CA . MET A 1 108 ? 5.547 13.822 7.008 1.00 59.50 108 MET A CA 1
ATOM 809 C C . MET A 1 108 ? 5.759 13.850 5.486 1.00 59.50 108 MET A C 1
ATOM 811 O O . MET A 1 108 ? 5.012 14.475 4.737 1.00 59.50 108 MET A O 1
ATOM 815 N N . THR A 1 109 ? 6.832 13.214 5.017 1.00 49.75 109 THR A N 1
ATOM 816 C CA . THR A 1 109 ? 7.157 13.146 3.594 1.00 49.75 109 THR A CA 1
ATOM 817 C C . THR A 1 109 ? 6.347 12.043 2.913 1.00 49.75 109 THR A C 1
ATOM 819 O O . THR A 1 109 ? 6.453 10.871 3.251 1.00 49.75 109 THR A O 1
ATOM 822 N N . GLY A 1 110 ? 5.500 12.466 1.967 1.00 47.22 110 GLY A N 1
ATOM 823 C CA . GLY A 1 110 ? 4.993 11.735 0.797 1.00 47.22 110 GLY A CA 1
ATOM 824 C C . GLY A 1 110 ? 4.702 10.233 0.917 1.00 47.22 110 GLY A C 1
ATOM 825 O O . GLY A 1 110 ? 5.613 9.416 0.891 1.00 47.22 110 GLY A O 1
ATOM 826 N N . ARG A 1 111 ? 3.406 9.894 0.836 1.00 38.72 111 ARG A N 1
ATOM 827 C CA . ARG A 1 111 ? 2.814 8.540 0.799 1.00 38.72 111 ARG A CA 1
ATOM 828 C C . ARG A 1 111 ? 2.997 7.759 2.099 1.00 38.72 111 ARG A C 1
ATOM 830 O O . ARG A 1 111 ? 3.921 6.976 2.282 1.00 38.72 111 ARG A O 1
ATOM 837 N N . VAL A 1 112 ? 2.000 7.915 2.964 1.00 44.44 112 VAL A N 1
ATOM 838 C CA . VAL A 1 112 ? 1.612 6.873 3.913 1.00 44.44 112 VAL A CA 1
ATOM 839 C C . VAL A 1 112 ? 1.476 5.567 3.129 1.00 44.44 112 VAL A C 1
ATOM 841 O O . VAL A 1 112 ? 0.588 5.456 2.287 1.00 44.44 112 VAL A O 1
ATOM 844 N N . ASN A 1 113 ? 2.357 4.599 3.377 1.00 45.25 113 ASN A N 1
ATOM 845 C CA . ASN A 1 113 ? 2.056 3.211 3.055 1.00 45.25 113 ASN A CA 1
ATOM 846 C C . ASN A 1 113 ? 0.950 2.800 4.030 1.00 45.25 113 ASN A C 1
ATOM 848 O O . ASN A 1 113 ? 1.234 2.725 5.230 1.00 45.25 113 ASN A O 1
ATOM 852 N N . PRO A 1 114 ? -0.300 2.582 3.582 1.00 44.88 114 PRO A N 1
ATOM 853 C CA . PRO A 1 114 ? -1.326 2.075 4.471 1.00 44.88 114 PRO A CA 1
ATOM 854 C C . PRO A 1 114 ? -0.871 0.697 4.956 1.00 44.88 114 PRO A C 1
ATOM 856 O O . PRO A 1 114 ? -0.840 -0.267 4.199 1.00 44.88 114 PRO A O 1
ATOM 859 N N . SER A 1 115 ? -0.442 0.642 6.217 1.00 48.31 115 SER A N 1
ATOM 860 C CA . SER A 1 115 ? -0.355 -0.569 7.033 1.00 48.31 115 SER A CA 1
ATOM 861 C C . SER A 1 115 ? 0.195 -1.819 6.327 1.00 48.31 115 SER A C 1
ATOM 863 O O . SER A 1 115 ? -0.486 -2.843 6.279 1.00 48.31 115 SER A O 1
ATOM 865 N N . VAL A 1 116 ? 1.437 -1.804 5.833 1.00 50.41 116 VAL A N 1
ATOM 866 C CA . VAL A 1 116 ? 2.128 -3.086 5.617 1.00 50.41 116 VAL A CA 1
ATOM 867 C C . VAL A 1 116 ? 2.579 -3.567 6.994 1.00 50.41 116 VAL A C 1
ATOM 869 O O . VAL A 1 116 ? 3.601 -3.127 7.515 1.00 50.41 116 VAL A O 1
ATOM 872 N N . ASN A 1 117 ? 1.779 -4.427 7.626 1.00 52.22 117 ASN A N 1
ATOM 873 C CA . ASN A 1 117 ? 2.197 -5.159 8.818 1.00 52.22 117 ASN A CA 1
ATOM 874 C C . ASN A 1 117 ? 3.273 -6.175 8.405 1.00 52.22 117 ASN A C 1
ATOM 876 O O . ASN A 1 117 ? 2.984 -7.340 8.153 1.00 52.22 117 ASN A O 1
ATOM 880 N N . THR A 1 118 ? 4.520 -5.721 8.298 1.00 55.34 118 THR A N 1
ATOM 881 C CA . THR A 1 118 ? 5.680 -6.540 7.916 1.00 55.34 118 THR A CA 1
ATOM 882 C C . THR A 1 118 ? 6.095 -7.550 8.992 1.00 55.34 118 THR A C 1
ATOM 884 O O . THR A 1 118 ? 7.005 -8.339 8.755 1.00 55.34 118 THR A O 1
ATOM 887 N N . GLY A 1 119 ? 5.453 -7.549 10.168 1.00 52.09 119 GLY A N 1
ATOM 888 C CA . GLY A 1 119 ? 5.891 -8.335 11.325 1.00 52.09 119 GLY A CA 1
ATOM 889 C C . GLY A 1 119 ? 5.046 -9.562 11.669 1.00 52.09 119 GLY A C 1
ATOM 890 O O . GLY A 1 119 ? 5.552 -10.461 12.337 1.00 52.09 119 GLY A O 1
ATOM 891 N N . CYS A 1 120 ? 3.777 -9.636 11.251 1.00 58.12 120 CYS A N 1
ATOM 892 C CA . CYS A 1 120 ? 2.875 -10.704 11.694 1.00 58.12 120 CYS A CA 1
ATOM 893 C C . CYS A 1 120 ? 2.248 -11.453 10.514 1.00 58.12 120 CYS A C 1
ATOM 895 O O . CYS A 1 120 ? 1.300 -10.978 9.891 1.00 58.12 120 CYS A O 1
ATOM 897 N N . VAL A 1 121 ? 2.752 -12.659 10.232 1.00 72.06 121 VAL A N 1
ATOM 898 C CA . VAL A 1 121 ? 2.070 -13.606 9.339 1.00 72.06 121 VAL A CA 1
ATOM 899 C C . VAL A 1 121 ? 0.840 -14.142 10.070 1.00 72.06 121 VAL A C 1
ATOM 901 O O . VAL A 1 121 ? 0.955 -14.978 10.969 1.00 72.06 121 VAL A O 1
ATOM 904 N N . VAL A 1 122 ? -0.345 -13.666 9.688 1.00 81.06 122 VAL A N 1
ATOM 905 C CA . VAL A 1 122 ? -1.615 -14.203 10.188 1.00 81.06 122 VAL A CA 1
ATOM 906 C C . VAL A 1 122 ? -1.842 -15.577 9.559 1.00 81.06 122 VAL A C 1
ATOM 908 O O . VAL A 1 122 ? -1.968 -15.700 8.343 1.00 81.06 122 VAL A O 1
ATOM 911 N N . LYS A 1 123 ? -1.888 -16.627 10.385 1.00 81.81 123 LYS A N 1
ATOM 912 C CA . LYS A 1 123 ? -2.245 -17.978 9.937 1.00 81.81 123 LYS A CA 1
ATOM 913 C C . LYS A 1 123 ? -3.755 -18.155 10.008 1.00 81.81 123 LYS A C 1
ATOM 915 O O . LYS A 1 123 ? -4.329 -18.093 11.092 1.00 81.81 123 LYS A O 1
ATOM 920 N N . LEU A 1 124 ? -4.377 -18.404 8.862 1.00 81.31 124 LEU A N 1
ATOM 921 C CA . LEU A 1 124 ? -5.775 -18.813 8.788 1.00 81.31 124 LEU A CA 1
ATOM 922 C C . LEU A 1 124 ? -5.879 -20.340 8.940 1.00 81.31 124 LEU A C 1
ATOM 924 O O . LEU A 1 124 ? -4.964 -21.055 8.516 1.00 81.31 124 LEU A O 1
ATOM 928 N N . PRO A 1 125 ? -6.957 -20.857 9.552 1.00 82.81 125 PRO A N 1
ATOM 929 C CA . PRO A 1 125 ? -7.208 -22.291 9.579 1.00 82.81 125 PRO A CA 1
ATOM 930 C C . PRO A 1 125 ? -7.367 -22.815 8.149 1.00 82.81 125 PRO A C 1
ATOM 932 O O . PRO A 1 125 ? -7.994 -22.168 7.311 1.00 82.81 125 PRO A O 1
ATOM 935 N N . SER A 1 126 ? -6.797 -23.990 7.871 1.00 80.38 126 SER A N 1
ATOM 936 C CA . SER A 1 126 ? -7.030 -24.661 6.593 1.00 80.38 126 SER A CA 1
ATOM 937 C C . SER A 1 126 ? -8.493 -25.111 6.536 1.00 80.38 126 SER A C 1
ATOM 939 O O . SER A 1 126 ? -8.903 -25.862 7.422 1.00 80.38 126 SER A O 1
ATOM 941 N N . PRO A 1 127 ? -9.281 -24.697 5.532 1.00 81.75 127 PRO A N 1
ATOM 942 C CA . PRO A 1 127 ? -10.627 -25.222 5.349 1.00 81.75 127 PRO A CA 1
ATOM 943 C C . PRO A 1 127 ? -10.587 -26.728 5.062 1.00 81.75 127 PRO A C 1
ATOM 945 O O . PRO A 1 127 ? -9.680 -27.230 4.389 1.00 81.75 127 PRO A O 1
ATOM 948 N N . GLU A 1 128 ? -11.569 -27.455 5.592 1.00 87.06 128 GLU A N 1
ATOM 949 C CA . GLU A 1 128 ? -11.701 -28.893 5.365 1.00 87.06 128 GLU A CA 1
ATOM 950 C C . GLU A 1 128 ? -12.080 -29.168 3.903 1.00 87.06 128 GLU A C 1
ATOM 952 O O . GLU A 1 128 ? -12.904 -28.464 3.322 1.00 87.06 128 GLU A O 1
ATOM 957 N N . ASN A 1 129 ? -11.483 -30.202 3.302 1.00 86.94 129 ASN A N 1
ATOM 958 C CA . ASN A 1 129 ? -11.742 -30.641 1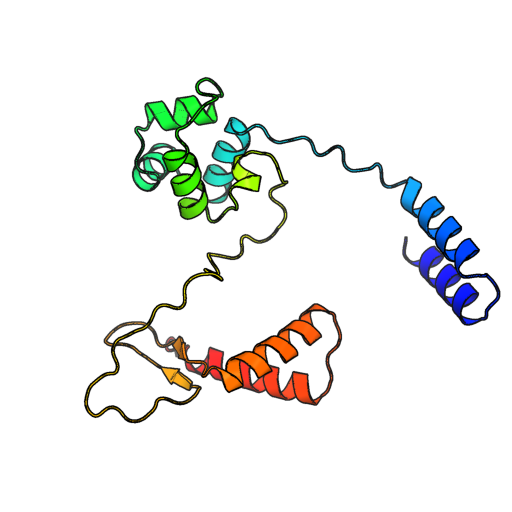.921 1.00 86.94 129 ASN A CA 1
ATOM 959 C C . ASN A 1 129 ? -11.481 -29.596 0.819 1.00 86.94 129 ASN A C 1
ATOM 961 O O . ASN A 1 129 ? -11.906 -29.793 -0.320 1.00 86.94 129 ASN A O 1
ATOM 965 N N . MET A 1 130 ? -10.769 -28.506 1.110 1.00 82.62 130 MET A N 1
ATOM 966 C CA . MET A 1 130 ? -10.413 -27.532 0.083 1.00 82.62 130 MET A CA 1
ATOM 967 C C . MET A 1 130 ? -9.149 -27.971 -0.654 1.00 82.62 130 MET A C 1
ATOM 969 O O . MET A 1 130 ? -8.137 -28.323 -0.042 1.00 82.62 130 MET A O 1
ATOM 973 N N . GLN A 1 131 ? -9.191 -27.923 -1.985 1.00 86.56 131 GLN A N 1
ATOM 974 C CA . GLN A 1 131 ? -7.974 -2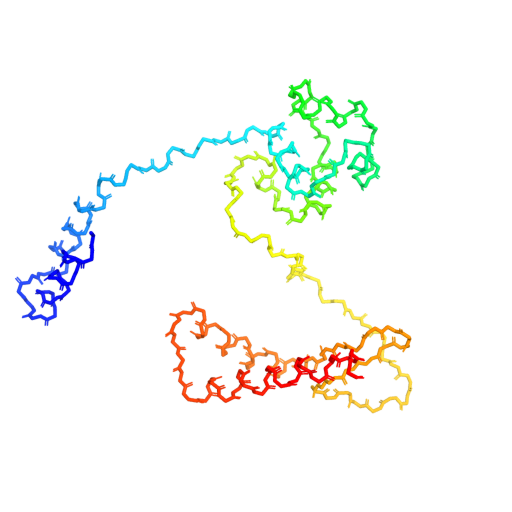8.037 -2.774 1.00 86.56 131 GLN A CA 1
ATOM 975 C C . GLN A 1 131 ? -7.056 -26.846 -2.505 1.00 86.56 131 GLN A C 1
ATOM 977 O O . GLN A 1 131 ? -7.485 -25.742 -2.170 1.00 86.56 131 GLN A O 1
ATOM 982 N N . ARG A 1 132 ? -5.762 -27.094 -2.673 1.00 86.38 132 ARG A N 1
ATOM 983 C CA . ARG A 1 132 ? -4.727 -26.079 -2.567 1.00 86.38 132 ARG A CA 1
ATOM 984 C C . ARG A 1 132 ? -5.031 -24.907 -3.511 1.00 86.38 132 ARG A C 1
ATOM 986 O O . ARG A 1 132 ? -5.092 -25.099 -4.719 1.00 86.38 132 ARG A O 1
ATOM 993 N N . VAL A 1 133 ? -5.183 -23.707 -2.954 1.00 90.62 133 VAL A N 1
ATOM 994 C CA . VAL A 1 133 ? -5.430 -22.485 -3.733 1.00 90.62 133 VAL A 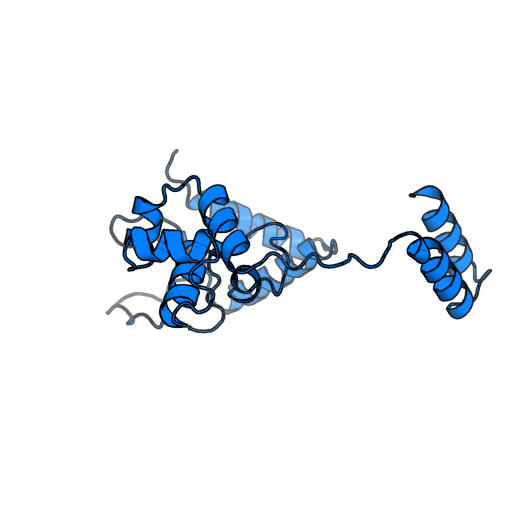CA 1
ATOM 995 C C . VAL A 1 133 ? -4.125 -22.017 -4.385 1.00 90.62 133 VAL A C 1
ATOM 997 O O . VAL A 1 133 ? -3.090 -21.918 -3.719 1.00 90.62 133 VAL A O 1
ATOM 1000 N N . GLU A 1 134 ? -4.165 -21.750 -5.690 1.00 93.56 134 GLU A N 1
ATOM 1001 C CA . GLU A 1 134 ? -3.044 -21.192 -6.458 1.00 93.56 134 GLU A CA 1
ATOM 1002 C C . GLU A 1 134 ? -3.157 -19.668 -6.592 1.00 93.56 134 GLU A C 1
ATOM 1004 O O . GLU A 1 134 ? -4.193 -19.084 -6.284 1.00 93.56 134 GLU A O 1
ATOM 1009 N N . THR A 1 135 ? -2.081 -19.018 -7.051 1.00 95.44 135 THR A N 1
ATOM 1010 C CA . THR A 1 135 ? -2.077 -17.571 -7.320 1.00 95.44 135 THR A CA 1
ATOM 1011 C C . THR A 1 135 ? -3.188 -17.208 -8.304 1.00 95.44 135 THR A C 1
ATOM 1013 O O . THR A 1 135 ? -3.232 -17.750 -9.407 1.00 95.44 135 THR A O 1
ATOM 1016 N N . GLY A 1 136 ? -4.069 -16.289 -7.917 1.00 95.75 136 GLY A N 1
ATOM 1017 C CA . GLY A 1 136 ? -5.283 -16.009 -8.676 1.00 95.75 136 GLY A CA 1
ATOM 1018 C C . GLY A 1 136 ? -6.222 -15.031 -7.976 1.00 95.75 136 GLY A C 1
ATOM 1019 O O . GLY A 1 136 ? -5.980 -14.619 -6.839 1.00 95.75 136 GLY A O 1
ATOM 1020 N N . ALA A 1 137 ? -7.302 -14.669 -8.668 1.00 95.12 137 ALA A N 1
ATOM 1021 C CA . ALA A 1 137 ? -8.420 -13.965 -8.057 1.00 95.12 137 ALA A CA 1
ATOM 1022 C C . ALA A 1 137 ? -9.146 -14.908 -7.086 1.00 95.12 137 ALA A C 1
ATOM 1024 O O . ALA A 1 137 ? -9.463 -16.048 -7.428 1.00 95.12 137 ALA A O 1
ATOM 1025 N N . VAL A 1 138 ? -9.390 -14.435 -5.869 1.00 93.19 138 VAL A N 1
ATOM 1026 C CA . VAL A 1 138 ? -10.058 -15.168 -4.793 1.00 93.19 138 VAL A CA 1
ATOM 1027 C C . VAL A 1 138 ? -11.075 -14.244 -4.139 1.00 93.19 138 VAL A C 1
ATOM 1029 O O . VAL A 1 138 ? -10.802 -13.069 -3.908 1.00 93.19 138 VAL A O 1
ATOM 1032 N N . GLN A 1 139 ? -12.245 -14.787 -3.818 1.00 93.31 139 GLN A N 1
ATOM 1033 C CA . GLN A 1 139 ? -13.314 -14.086 -3.117 1.00 93.31 139 GLN A CA 1
ATOM 1034 C C . GLN A 1 139 ? -13.692 -14.875 -1.864 1.00 93.31 139 GLN A C 1
ATOM 1036 O O . GLN A 1 139 ? -13.789 -16.103 -1.907 1.00 93.31 139 GLN A O 1
ATOM 1041 N N . PHE A 1 140 ? -13.898 -14.178 -0.748 1.00 87.69 140 PHE A N 1
ATOM 1042 C CA . PHE A 1 140 ? -14.295 -14.789 0.518 1.00 87.69 140 PHE A CA 1
ATOM 1043 C C . PHE A 1 140 ? -15.725 -14.383 0.866 1.00 87.69 140 PHE A C 1
ATOM 1045 O O . PHE A 1 140 ? -15.985 -13.218 1.155 1.00 87.69 140 PHE A O 1
ATOM 1052 N N . GLY A 1 141 ? -16.644 -15.353 0.869 1.00 88.56 141 GLY A N 1
ATOM 1053 C CA . GLY A 1 141 ? -18.060 -15.083 1.127 1.00 88.56 141 GLY A CA 1
ATOM 1054 C C . GLY A 1 141 ? -18.603 -14.007 0.184 1.00 88.56 141 GLY A C 1
ATOM 1055 O O . GLY A 1 141 ? -18.398 -14.096 -1.024 1.00 88.56 141 GLY A O 1
ATOM 1056 N N . ASP A 1 142 ? -19.238 -12.988 0.761 1.00 90.12 142 ASP A N 1
ATOM 1057 C CA . ASP A 1 142 ? -19.842 -11.864 0.034 1.00 90.12 142 ASP A CA 1
ATOM 1058 C C . ASP A 1 142 ? -18.907 -10.639 -0.101 1.00 90.12 142 ASP A C 1
ATOM 1060 O O . ASP A 1 142 ? -19.362 -9.553 -0.461 1.00 90.12 142 ASP A O 1
ATOM 1064 N N . ASP A 1 143 ? -17.613 -10.770 0.223 1.00 91.50 143 ASP A N 1
ATOM 1065 C CA . ASP A 1 143 ? -16.641 -9.673 0.094 1.00 91.50 143 ASP A CA 1
ATOM 1066 C C . ASP A 1 143 ? -16.231 -9.439 -1.371 1.00 91.50 143 ASP A C 1
ATOM 1068 O O . ASP A 1 143 ? -16.542 -10.230 -2.262 1.00 91.50 143 ASP A O 1
ATOM 1072 N N . TRP A 1 144 ? -15.510 -8.356 -1.643 1.00 90.50 144 TRP A N 1
ATOM 1073 C CA . TRP A 1 144 ? -14.951 -8.073 -2.961 1.00 90.50 144 TRP A CA 1
ATOM 1074 C C . TRP A 1 144 ? -13.855 -9.088 -3.317 1.00 90.50 144 TRP A C 1
ATOM 1076 O O . TRP A 1 144 ? -13.065 -9.476 -2.449 1.00 90.50 144 TRP A O 1
ATOM 1086 N N . PRO A 1 145 ? -13.757 -9.523 -4.586 1.00 94.31 145 PRO A N 1
ATOM 1087 C CA . PRO A 1 145 ? -12.647 -10.361 -5.004 1.00 94.31 145 PRO A CA 1
ATOM 1088 C C . PRO A 1 145 ? -11.328 -9.598 -4.880 1.00 94.31 145 PRO A C 1
ATOM 1090 O O . PRO A 1 145 ? -11.228 -8.411 -5.188 1.00 94.31 145 PRO A O 1
ATOM 1093 N N . GLY A 1 146 ? -10.300 -10.309 -4.438 1.00 94.88 146 GLY A N 1
ATOM 1094 C CA . GLY A 1 146 ? -8.935 -9.819 -4.330 1.00 94.88 146 GLY A CA 1
ATOM 1095 C C . GLY A 1 146 ? -7.948 -10.809 -4.932 1.00 94.88 146 GLY A C 1
ATOM 1096 O O . GLY A 1 146 ? -8.315 -11.894 -5.378 1.00 94.88 146 GLY A O 1
ATOM 1097 N N . VAL A 1 147 ? -6.669 -10.441 -4.941 1.00 95.50 147 VAL A N 1
ATOM 1098 C CA . VAL A 1 147 ? -5.610 -11.317 -5.447 1.00 95.50 147 VAL A CA 1
ATOM 1099 C C . VAL A 1 147 ? -4.994 -12.105 -4.298 1.00 95.50 147 VAL A C 1
ATOM 1101 O O . VAL A 1 147 ? -4.435 -11.531 -3.365 1.00 95.50 147 VAL A O 1
ATOM 1104 N N . PHE A 1 148 ? -5.036 -13.432 -4.398 1.00 94.75 148 PHE A N 1
ATOM 1105 C CA . PHE A 1 148 ? -4.208 -14.311 -3.585 1.00 94.75 148 PHE A CA 1
ATOM 1106 C C . PHE A 1 148 ? -2.883 -14.562 -4.303 1.00 94.75 148 PHE A C 1
ATOM 1108 O O . PHE A 1 148 ? -2.864 -15.020 -5.445 1.00 94.75 148 PHE A O 1
ATOM 1115 N N . ILE A 1 149 ? -1.766 -14.278 -3.631 1.00 95.12 149 ILE A N 1
ATOM 1116 C CA . ILE A 1 149 ? -0.421 -14.535 -4.148 1.00 95.12 149 ILE A CA 1
ATOM 1117 C C . ILE A 1 149 ? 0.238 -15.603 -3.282 1.00 95.12 149 ILE A C 1
ATOM 1119 O O . ILE A 1 149 ? 0.483 -15.406 -2.091 1.00 95.12 149 ILE A O 1
ATOM 1123 N N . ARG A 1 150 ? 0.561 -16.741 -3.895 1.00 93.38 150 ARG A N 1
ATOM 1124 C CA . ARG A 1 150 ? 1.311 -17.811 -3.237 1.00 93.38 150 ARG A CA 1
ATOM 1125 C C . ARG A 1 150 ? 2.761 -17.369 -2.982 1.00 93.38 150 ARG A C 1
ATOM 1127 O O . ARG A 1 150 ? 3.329 -16.639 -3.783 1.00 93.38 150 ARG A O 1
ATOM 1134 N N . GLY A 1 151 ? 3.378 -17.847 -1.899 1.00 88.50 151 GLY A N 1
ATOM 1135 C CA . GLY A 1 151 ? 4.689 -17.368 -1.430 1.00 88.50 151 GLY A CA 1
ATOM 1136 C C . GLY A 1 151 ? 5.844 -17.387 -2.447 1.00 88.50 151 GLY A C 1
ATOM 1137 O O . GLY A 1 151 ? 6.643 -16.459 -2.461 1.00 88.50 151 GLY A O 1
ATOM 1138 N N . ASP A 1 152 ? 5.927 -18.386 -3.324 1.00 90.94 152 ASP A N 1
ATOM 1139 C CA . ASP A 1 152 ? 6.923 -18.446 -4.408 1.00 90.94 152 ASP A CA 1
ATOM 1140 C C . ASP A 1 152 ? 6.676 -17.376 -5.481 1.00 90.94 152 ASP A C 1
ATOM 1142 O O . ASP A 1 152 ? 7.591 -16.652 -5.867 1.00 90.94 152 ASP A O 1
ATOM 1146 N N . ASN A 1 153 ? 5.420 -17.198 -5.893 1.00 94.00 153 ASN A N 1
ATOM 1147 C CA . ASN A 1 153 ? 5.037 -16.108 -6.793 1.00 94.00 153 ASN A CA 1
ATOM 1148 C C . ASN A 1 153 ? 5.227 -14.730 -6.140 1.00 94.00 153 ASN A C 1
ATOM 1150 O O . ASN A 1 153 ? 5.636 -13.788 -6.811 1.00 94.00 153 ASN A O 1
ATOM 1154 N N . ALA A 1 154 ? 4.979 -14.610 -4.832 1.00 93.62 154 ALA A N 1
ATOM 1155 C CA . ALA A 1 154 ? 5.174 -13.369 -4.087 1.00 93.62 154 ALA A CA 1
ATOM 1156 C C . ALA A 1 154 ? 6.635 -12.911 -4.133 1.00 93.62 154 ALA A C 1
ATOM 1158 O O . ALA A 1 154 ? 6.896 -11.730 -4.355 1.00 93.62 154 ALA A O 1
ATOM 1159 N N . ALA A 1 155 ? 7.582 -13.844 -3.991 1.00 92.50 155 ALA A N 1
ATOM 1160 C CA . ALA A 1 155 ? 9.003 -13.540 -4.117 1.00 92.50 155 ALA A CA 1
ATOM 1161 C C . ALA A 1 155 ? 9.352 -13.011 -5.519 1.00 92.50 155 ALA A C 1
ATOM 1163 O O . ALA A 1 155 ? 10.035 -11.995 -5.636 1.00 92.50 155 ALA A O 1
ATOM 1164 N N . HIS A 1 156 ? 8.836 -13.643 -6.578 1.00 92.81 156 HIS A N 1
ATOM 1165 C CA . HIS A 1 156 ? 9.077 -13.197 -7.954 1.00 92.81 156 HIS A CA 1
ATOM 1166 C C . HIS A 1 156 ? 8.482 -11.815 -8.242 1.00 92.81 156 HIS A C 1
ATOM 1168 O O . HIS A 1 156 ? 9.159 -10.965 -8.820 1.00 92.81 156 HIS A O 1
ATOM 1174 N N . TYR A 1 157 ? 7.244 -11.559 -7.808 1.00 96.12 157 TYR A N 1
ATOM 1175 C CA . TYR A 1 157 ? 6.638 -10.237 -7.957 1.00 96.12 157 TYR A CA 1
ATOM 1176 C C . TYR A 1 157 ? 7.411 -9.169 -7.182 1.00 96.12 157 TYR A C 1
ATOM 1178 O O . TYR A 1 157 ? 7.628 -8.089 -7.721 1.00 96.12 157 TYR A O 1
ATOM 1186 N N . SER A 1 158 ? 7.882 -9.470 -5.966 1.00 94.69 158 SER A N 1
ATOM 1187 C CA . SER A 1 158 ? 8.703 -8.537 -5.182 1.00 94.69 158 SER A CA 1
ATOM 1188 C C . SER A 1 158 ? 9.973 -8.137 -5.929 1.00 94.69 158 SER A C 1
ATOM 1190 O O . SER A 1 158 ? 10.262 -6.952 -6.030 1.00 94.69 158 SER A O 1
ATOM 1192 N N . MET A 1 159 ? 10.698 -9.101 -6.505 1.00 93.50 159 MET A N 1
ATOM 1193 C CA . MET A 1 159 ? 11.917 -8.820 -7.274 1.00 93.50 159 MET A CA 1
ATOM 1194 C C . MET A 1 159 ? 11.633 -7.950 -8.504 1.00 93.50 159 MET A C 1
ATOM 1196 O O . MET A 1 159 ? 12.358 -6.992 -8.763 1.00 93.50 159 MET A O 1
ATOM 1200 N N . ALA A 1 160 ? 10.563 -8.253 -9.246 1.00 95.19 160 ALA A N 1
ATOM 1201 C CA . ALA A 1 160 ? 10.188 -7.481 -10.429 1.00 95.19 160 ALA A CA 1
ATOM 1202 C C . ALA A 1 160 ? 9.750 -6.047 -10.074 1.00 95.19 160 ALA A C 1
ATOM 1204 O O . ALA A 1 160 ? 10.102 -5.096 -10.773 1.00 95.19 160 ALA A O 1
ATOM 1205 N N . ILE A 1 161 ? 9.011 -5.880 -8.971 1.00 96.19 161 ILE A N 1
ATOM 1206 C CA . ILE A 1 161 ? 8.612 -4.565 -8.455 1.00 96.19 161 ILE A CA 1
ATOM 1207 C C . ILE A 1 161 ? 9.840 -3.783 -7.977 1.00 96.19 161 ILE A C 1
ATOM 1209 O O . ILE A 1 161 ? 9.953 -2.603 -8.297 1.00 96.19 161 ILE A O 1
ATOM 1213 N N . ASP A 1 162 ? 10.778 -4.419 -7.273 1.00 93.50 162 ASP A N 1
ATOM 1214 C CA . ASP A 1 162 ? 12.014 -3.772 -6.818 1.00 93.50 162 ASP A CA 1
ATOM 1215 C C . ASP A 1 162 ? 12.865 -3.272 -7.992 1.00 93.50 162 ASP A C 1
ATOM 1217 O O . ASP A 1 162 ? 13.374 -2.151 -7.936 1.00 93.50 162 ASP A O 1
ATOM 1221 N N . GLY A 1 163 ? 12.982 -4.061 -9.066 1.00 92.69 163 GLY A N 1
ATOM 1222 C CA . GLY A 1 163 ? 13.633 -3.633 -10.308 1.00 92.69 163 GLY A CA 1
ATOM 1223 C C . GLY A 1 163 ? 12.955 -2.397 -10.907 1.00 92.69 163 GLY A C 1
ATOM 1224 O O . GLY A 1 163 ? 13.598 -1.364 -11.101 1.00 92.69 163 GLY A O 1
ATOM 1225 N N . LEU A 1 164 ? 11.628 -2.446 -11.082 1.00 94.06 164 LEU A N 1
ATOM 1226 C CA . LEU A 1 164 ? 10.831 -1.302 -11.545 1.00 94.06 164 LEU A CA 1
ATOM 1227 C C . LEU A 1 164 ? 11.057 -0.049 -10.683 1.00 94.06 164 LEU A C 1
ATOM 1229 O O . LEU A 1 164 ? 11.262 1.037 -11.224 1.00 94.06 164 LEU A O 1
ATOM 1233 N N . LEU A 1 165 ? 11.048 -0.181 -9.355 1.00 91.44 165 LEU A N 1
ATOM 1234 C CA . LEU A 1 165 ? 11.245 0.941 -8.432 1.00 91.44 165 LEU A CA 1
ATOM 1235 C C . LEU A 1 165 ? 12.654 1.542 -8.507 1.00 91.44 165 LEU A C 1
ATOM 1237 O O . LEU A 1 165 ? 12.820 2.732 -8.241 1.00 91.44 165 LEU A O 1
ATOM 1241 N N . ARG A 1 166 ? 13.657 0.748 -8.889 1.00 92.25 166 ARG A N 1
ATOM 1242 C CA . ARG A 1 166 ? 15.033 1.205 -9.139 1.00 92.25 166 ARG A CA 1
ATOM 1243 C C . ARG A 1 166 ? 15.229 1.785 -10.543 1.00 92.25 166 ARG A C 1
ATOM 1245 O O . ARG A 1 166 ? 16.291 2.326 -10.822 1.00 92.25 166 ARG A O 1
ATOM 1252 N N . GLY A 1 167 ? 14.218 1.700 -11.410 1.00 92.38 167 GLY A N 1
ATOM 1253 C CA . GLY A 1 167 ? 14.325 2.068 -12.824 1.00 92.38 167 GLY A CA 1
ATOM 1254 C C . GLY A 1 167 ? 15.031 1.013 -13.683 1.00 92.38 167 GLY A C 1
ATOM 1255 O O . GLY A 1 167 ? 15.356 1.284 -14.836 1.00 92.38 167 GLY A O 1
ATOM 1256 N N . GLU A 1 168 ? 15.250 -0.186 -13.145 1.00 92.44 168 GLU A N 1
ATOM 1257 C CA . GLU A 1 168 ? 15.901 -1.316 -13.804 1.00 92.44 168 GLU A CA 1
ATOM 1258 C C . GLU A 1 168 ? 14.834 -2.345 -14.204 1.00 92.44 168 GLU A C 1
ATOM 1260 O O . GLU A 1 168 ? 14.408 -3.170 -13.398 1.00 92.44 168 GLU A O 1
ATOM 1265 N N . ILE A 1 169 ? 14.362 -2.290 -15.454 1.00 93.69 169 ILE A N 1
ATOM 1266 C CA . ILE A 1 169 ? 13.381 -3.252 -15.978 1.00 93.69 169 ILE A CA 1
ATOM 1267 C C . ILE A 1 169 ? 13.987 -4.026 -17.135 1.00 93.69 169 ILE A C 1
ATOM 1269 O O . ILE A 1 169 ? 14.213 -3.479 -18.216 1.00 93.69 169 ILE A O 1
ATOM 1273 N N . ASP A 1 170 ? 14.179 -5.322 -16.925 1.00 93.44 170 ASP A N 1
ATOM 1274 C CA . ASP A 1 170 ? 14.444 -6.261 -18.005 1.00 93.44 170 ASP A CA 1
ATOM 1275 C C . ASP A 1 170 ? 13.126 -6.791 -18.632 1.00 93.44 170 ASP A C 1
ATOM 1277 O O . ASP A 1 170 ? 12.044 -6.671 -18.039 1.00 93.44 170 ASP A O 1
ATOM 1281 N N . PRO A 1 171 ? 13.173 -7.385 -19.841 1.00 95.25 171 PRO A N 1
ATOM 1282 C CA . PRO A 1 171 ? 11.978 -7.900 -20.516 1.00 95.25 171 PRO A CA 1
ATOM 1283 C C . PRO A 1 171 ? 11.217 -8.991 -19.744 1.00 95.25 171 PRO A C 1
ATOM 1285 O O . PRO A 1 171 ? 10.004 -9.124 -19.913 1.00 95.25 171 PRO A O 1
ATOM 1288 N N . ILE A 1 172 ? 11.902 -9.775 -18.906 1.00 94.19 172 ILE A N 1
ATOM 1289 C CA . ILE A 1 172 ? 11.288 -10.828 -18.089 1.00 94.19 172 ILE A CA 1
ATOM 1290 C C . ILE A 1 172 ? 10.491 -10.180 -16.956 1.00 94.19 172 ILE A C 1
ATOM 1292 O O . ILE A 1 172 ? 9.313 -10.500 -16.781 1.00 94.19 172 ILE A O 1
ATOM 1296 N N . ALA A 1 173 ? 11.090 -9.225 -16.239 1.00 94.38 173 ALA A N 1
ATOM 1297 C CA . ALA A 1 173 ? 10.414 -8.448 -15.203 1.00 94.38 173 ALA A CA 1
ATOM 1298 C C . ALA A 1 173 ? 9.175 -7.732 -15.761 1.00 94.38 173 ALA A C 1
ATOM 1300 O O . ALA A 1 173 ? 8.111 -7.756 -15.140 1.00 94.38 173 ALA A O 1
ATOM 1301 N N . LEU A 1 174 ? 9.269 -7.173 -16.972 1.00 95.31 174 LEU A N 1
ATOM 1302 C CA . LEU A 1 174 ? 8.130 -6.551 -17.646 1.00 95.31 174 LEU A CA 1
ATOM 1303 C C . LEU A 1 174 ? 6.987 -7.547 -17.904 1.00 95.31 17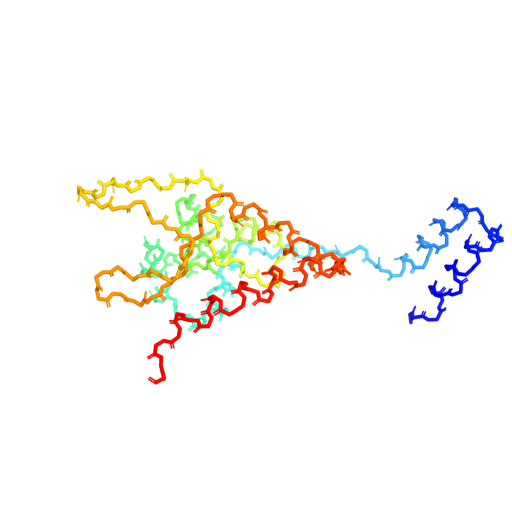4 LEU A C 1
ATOM 1305 O O . LEU A 1 174 ? 5.827 -7.228 -17.644 1.00 95.31 174 LEU A O 1
ATOM 1309 N N . GLY A 1 175 ? 7.301 -8.760 -18.370 1.00 95.25 175 GLY A N 1
ATOM 1310 C CA . GLY A 1 175 ? 6.306 -9.819 -18.567 1.00 95.25 175 GLY A CA 1
ATOM 1311 C C . GLY A 1 175 ? 5.609 -10.220 -17.263 1.00 95.25 175 GLY A C 1
ATOM 1312 O O . GLY A 1 175 ? 4.382 -10.334 -17.223 1.00 95.25 175 GLY A O 1
ATOM 1313 N N . VAL A 1 176 ? 6.375 -10.355 -16.177 1.00 95.94 176 VAL A N 1
ATOM 1314 C CA . VAL A 1 176 ? 5.858 -10.652 -14.831 1.00 95.94 176 VAL A CA 1
ATOM 1315 C C . VAL A 1 176 ? 4.917 -9.547 -14.336 1.00 95.94 176 VAL A C 1
ATOM 1317 O O . VAL A 1 176 ? 3.812 -9.837 -13.877 1.00 95.94 176 VAL A O 1
ATOM 1320 N N . LEU A 1 177 ? 5.315 -8.279 -14.468 1.00 97.19 177 LEU A N 1
ATOM 1321 C CA . LEU A 1 177 ? 4.507 -7.127 -14.054 1.00 97.19 177 LEU A CA 1
ATOM 1322 C C . LEU A 1 177 ? 3.240 -6.981 -14.902 1.00 97.19 177 LEU A C 1
ATOM 1324 O O . LEU A 1 177 ? 2.181 -6.642 -14.373 1.00 97.19 177 LEU A O 1
ATOM 1328 N N . SER A 1 178 ? 3.323 -7.284 -16.199 1.00 96.88 178 SER A N 1
ATOM 1329 C CA . SER A 1 178 ? 2.151 -7.328 -17.073 1.00 96.88 178 SER A CA 1
ATOM 1330 C C . SER A 1 178 ? 1.155 -8.393 -16.610 1.00 96.88 178 SER A C 1
ATOM 1332 O O . SER A 1 178 ? -0.037 -8.108 -16.523 1.00 96.88 178 SER A O 1
ATOM 1334 N N . GLY A 1 179 ? 1.628 -9.596 -16.267 1.00 96.19 179 GLY A N 1
ATOM 1335 C CA . GLY A 1 179 ? 0.780 -10.655 -15.713 1.00 96.19 179 GLY A CA 1
ATOM 1336 C C . GLY A 1 179 ? 0.125 -10.256 -14.388 1.00 96.19 179 GLY A C 1
ATOM 1337 O O . GLY A 1 179 ? -1.075 -10.456 -14.210 1.00 96.19 179 GLY A O 1
ATOM 1338 N N . LEU A 1 180 ? 0.882 -9.619 -13.487 1.00 96.56 180 LEU A N 1
ATOM 1339 C CA . LEU A 1 180 ? 0.351 -9.098 -12.224 1.00 96.56 180 LEU A CA 1
ATOM 1340 C C . LEU A 1 180 ? -0.740 -8.041 -12.450 1.00 96.56 180 LEU A C 1
ATOM 1342 O O . LEU A 1 180 ? -1.758 -8.049 -11.762 1.00 96.56 180 LEU A O 1
ATOM 1346 N N . ASN A 1 181 ? -0.551 -7.145 -13.420 1.00 96.62 181 ASN A N 1
ATOM 1347 C CA . ASN A 1 181 ? -1.531 -6.115 -13.756 1.00 96.62 181 ASN A CA 1
ATOM 1348 C C . ASN A 1 181 ? -2.846 -6.718 -14.275 1.00 96.62 181 ASN A C 1
ATOM 1350 O O . ASN A 1 181 ? -3.920 -6.308 -13.841 1.00 96.62 181 ASN A O 1
ATOM 1354 N N . GLU A 1 182 ? -2.779 -7.714 -15.161 1.00 96.50 182 GLU A N 1
ATOM 1355 C CA . GLU A 1 182 ? -3.977 -8.426 -15.627 1.00 96.50 182 GLU A CA 1
ATOM 1356 C C . GLU A 1 182 ? -4.669 -9.187 -14.489 1.00 96.50 182 GLU A C 1
ATOM 1358 O O . GLU A 1 182 ? -5.896 -9.162 -14.377 1.00 96.50 182 GLU A O 1
ATOM 1363 N N . LEU A 1 183 ? -3.895 -9.788 -13.582 1.00 95.38 183 LEU A N 1
ATOM 1364 C CA . LEU A 1 183 ? -4.437 -10.456 -12.404 1.00 95.38 183 LEU A CA 1
ATOM 1365 C C . LEU A 1 183 ? -5.193 -9.479 -11.489 1.00 95.38 183 LEU A C 1
ATOM 1367 O O . LEU A 1 183 ? -6.310 -9.776 -11.073 1.00 95.38 183 LEU A O 1
ATOM 1371 N N . LEU A 1 184 ? -4.637 -8.295 -11.226 1.00 95.56 184 LEU A N 1
ATOM 1372 C CA . LEU A 1 184 ? -5.310 -7.252 -10.444 1.00 95.56 184 LEU A CA 1
ATOM 1373 C C . LEU A 1 184 ? -6.600 -6.767 -11.118 1.00 95.56 184 LEU A C 1
ATOM 1375 O O . LEU A 1 184 ? -7.612 -6.590 -10.444 1.00 95.56 184 LEU A O 1
ATOM 1379 N N . LYS A 1 185 ? -6.591 -6.594 -12.446 1.00 94.50 185 LYS A N 1
ATOM 1380 C CA . LYS A 1 185 ? -7.792 -6.217 -13.210 1.00 94.50 185 LYS A CA 1
ATOM 1381 C C . LYS A 1 185 ? -8.886 -7.276 -13.146 1.00 94.50 185 LYS A C 1
ATOM 1383 O O . LYS A 1 185 ? -10.057 -6.919 -13.135 1.00 94.50 185 LYS A O 1
ATOM 1388 N N . SER A 1 186 ? -8.528 -8.560 -13.076 1.00 93.75 186 SER A N 1
ATOM 1389 C CA . SER A 1 186 ? -9.514 -9.648 -13.003 1.00 93.75 186 SER A CA 1
ATOM 1390 C C . SER A 1 186 ? -10.382 -9.620 -11.736 1.00 93.75 186 SER A C 1
ATOM 1392 O O . SER A 1 186 ? -11.437 -10.246 -11.701 1.00 93.75 186 SER A O 1
ATOM 1394 N N . CYS A 1 187 ? -9.971 -8.867 -10.711 1.00 92.50 187 CYS A N 1
ATOM 1395 C CA . CYS A 1 187 ? -10.744 -8.640 -9.494 1.00 92.50 187 CYS A CA 1
ATOM 1396 C C . CYS A 1 187 ? -11.735 -7.465 -9.608 1.00 92.50 187 CYS A C 1
ATOM 1398 O O . CYS A 1 187 ? -12.476 -7.195 -8.666 1.00 92.50 187 CYS A O 1
ATOM 1400 N N . ASP A 1 188 ? -11.768 -6.732 -10.724 1.00 91.00 188 ASP A N 1
ATOM 1401 C CA . ASP A 1 188 ? -12.695 -5.614 -10.890 1.00 91.00 188 ASP A CA 1
ATOM 1402 C C . ASP A 1 188 ? -14.074 -6.080 -11.383 1.00 91.00 188 ASP A C 1
ATOM 1404 O O . ASP A 1 188 ? -14.350 -6.160 -12.579 1.00 91.00 188 ASP A O 1
ATOM 1408 N N . VAL A 1 189 ? -14.969 -6.358 -10.436 1.00 79.81 189 VAL A N 1
ATOM 1409 C CA . VAL A 1 189 ? -16.356 -6.791 -10.699 1.00 79.81 189 VAL A CA 1
ATOM 1410 C C . VAL A 1 189 ? -17.323 -5.645 -11.024 1.00 79.81 189 VAL A C 1
ATOM 1412 O O . VAL A 1 189 ? -18.529 -5.857 -11.069 1.00 79.81 189 VAL A O 1
ATOM 1415 N N . ARG A 1 190 ? -16.836 -4.418 -11.252 1.00 75.75 190 ARG A N 1
ATOM 1416 C CA . ARG A 1 190 ? -17.680 -3.264 -11.634 1.00 75.75 190 ARG A CA 1
ATOM 1417 C C . ARG A 1 190 ? -18.052 -3.245 -13.125 1.00 75.75 190 ARG A C 1
ATOM 1419 O O . ARG A 1 190 ? -18.480 -2.201 -13.619 1.00 75.75 190 ARG A O 1
ATOM 1426 N N . THR A 1 191 ? -17.835 -4.352 -13.834 1.00 51.34 191 THR A N 1
ATOM 1427 C CA . THR A 1 191 ? -18.124 -4.504 -15.267 1.00 51.34 191 THR A CA 1
ATOM 1428 C C . THR A 1 191 ? -19.504 -5.085 -15.529 1.00 51.34 191 THR A C 1
ATOM 1430 O O . THR A 1 191 ? -19.988 -5.890 -14.704 1.00 51.34 191 THR A O 1
#

Radius of gyration: 24.45 Å; chains: 1; bounding box: 59×56×48 Å